Protein AF-A0A5Y1YFZ5-F1 (afdb_monomer)

Radius of gyration: 98.22 Å; Cα contacts (8 Å, |Δi|>4): 51; chains: 1; bounding box: 213×54×240 Å

Foldseek 3Di:
DDWDDDDLVLLQVQVVVCVVVVPPDCFLVSSCVSSVTDDSVVSVVSNVVVVVVVVPPPPPPDDPPDVVVVVVVVVVVVVVVVVVVVVVVVVVVVVVVVVVVVVVVVVVVVVVVVVVVVVVVVVVVVVVVVVVVVVVVVVVVVVVVVVVVVVVVVVVVVVVVVVVVVVVVVVVVVVVVVVVVVVVVVVVVVVVVVVVVVVVVVVVVVVVVVVVVVVVVVVVVVVVVVVVVVVVVVVVVVVVVVVVVVVVVVVVVVVVVVVVVVVVVVVVVPPD

InterPro domains:
  IPR021104 KfrA, N-terminal DNA-binding domain [PF11740] (8-135)

Solvent-accessible surface area (backbone atoms only — not comparable to full-atom values): 14732 Å² total; per-residue (Å²): 133,84,71,62,85,76,57,71,66,60,51,47,51,40,47,52,50,42,45,76,73,63,48,87,77,78,43,21,62,56,42,24,68,66,70,73,53,47,60,36,66,62,48,32,50,53,43,52,49,50,52,52,63,70,62,63,66,72,81,69,76,74,72,76,66,58,67,71,58,49,50,51,52,50,51,51,51,51,53,50,50,50,53,51,54,50,52,52,48,55,53,45,58,49,50,50,52,53,49,50,54,51,49,53,52,50,52,52,53,50,50,53,50,48,55,50,51,54,48,54,48,51,52,50,50,52,52,49,53,55,48,51,53,50,50,52,51,52,49,51,52,50,51,52,51,50,54,53,48,51,58,48,50,54,50,50,53,49,50,54,53,52,51,50,53,51,50,50,53,48,53,55,51,53,50,53,47,52,53,51,51,51,54,50,49,54,50,52,51,52,51,48,53,52,49,53,52,50,49,51,51,47,53,53,50,52,49,53,48,52,52,50,52,50,50,53,54,49,52,52,48,48,54,49,51,50,50,52,48,52,52,49,51,52,48,52,52,50,52,50,51,50,53,52,49,49,52,50,48,53,52,50,52,50,52,49,49,52,49,51,54,52,49,54,53,54,65,65,72,76,81,125

Secondary structure (DSSP, 8-state):
-PPP---HHHHHHHHHHHHHTT-SS--HHHHHHHHTSS-HHHHHHHHHHHHHHHS-----------HHHHHHHHHHHHHHHHHHHHHHHHHHHHHHHHHHHHHHHHHHHHHHHHHHHHHHHHHHHHHHHHHHHHHHHHHHHHHHHHHHHHHHHHHHHHHHHHHHHHHHHHHHHHHHHHHHHHHHHHHHHHHHHHHHHHHHHHHHHHHHHHHHHHHHHHHHHHHHHHHHHHHHHHHHHHHHHHHHHHHHHHHHHHHHHHHHHHHHHHHHHS--

Sequence (272 aa):
MRPATFEPEEIIAAGKALQAEGVVNITGFALRKRVGGGDPSRLRQVWDGYLAGQTSVEPEPLADLPPELADAVKAVTATLTGHVVQLLRELNDRAVRVAECRVDDITRTAEEQKTQAERELADAVQTVDDLEQKLDATTADLRKTLELLDGSREREQTYLVELAQVRERLAATEERLKDAEKNGREAAEQYRQQMDILQHKLNDAEQRLADSVSRYTADLREAKTEYNGAVSELKAQYIQTEDSLLKRIDTAENAAREARTSEASLQGEIRV

Mean predicted aligned error: 18.26 Å

Structure (mmCIF, N/CA/C/O backbone):
data_AF-A0A5Y1YFZ5-F1
#
_entry.id   AF-A0A5Y1YFZ5-F1
#
loop_
_atom_site.group_PDB
_atom_site.id
_atom_site.type_symbol
_atom_site.label_atom_id
_atom_site.label_alt_id
_atom_site.label_comp_id
_atom_site.label_asym_id
_atom_site.label_entity_id
_atom_site.label_seq_id
_atom_site.pdbx_PDB_ins_code
_atom_site.Cartn_x
_atom_site.Cartn_y
_atom_site.Cartn_z
_atom_site.occupancy
_atom_site.B_iso_or_equiv
_atom_site.auth_seq_id
_atom_site.auth_comp_id
_atom_site.auth_asym_id
_atom_site.auth_atom_id
_atom_site.pdbx_PDB_model_num
ATOM 1 N N . MET A 1 1 ? -93.403 -37.449 44.928 1.00 47.22 1 MET A N 1
ATOM 2 C CA . MET A 1 1 ? -93.753 -38.087 46.217 1.00 47.22 1 MET A CA 1
ATOM 3 C C . MET A 1 1 ? -93.691 -37.026 47.304 1.00 47.22 1 MET A C 1
ATOM 5 O O . MET A 1 1 ? -92.687 -36.329 47.359 1.00 47.22 1 MET A O 1
ATOM 9 N N . ARG A 1 2 ? -94.747 -36.840 48.108 1.00 50.81 2 ARG A N 1
ATOM 10 C CA . ARG A 1 2 ? -94.685 -35.938 49.273 1.00 50.81 2 ARG A CA 1
ATOM 11 C C . ARG A 1 2 ? -93.855 -36.620 50.375 1.00 50.81 2 ARG A C 1
ATOM 13 O O . ARG A 1 2 ? -94.108 -37.798 50.621 1.00 50.81 2 ARG A O 1
ATOM 20 N N . PRO A 1 3 ? -92.867 -35.951 50.997 1.00 57.53 3 PRO A N 1
ATOM 21 C CA . PRO A 1 3 ? -92.126 -36.523 52.120 1.00 57.53 3 PRO A CA 1
ATOM 22 C C . PRO A 1 3 ? -93.081 -36.838 53.276 1.00 57.53 3 PRO A C 1
ATOM 24 O O . PRO A 1 3 ? -93.962 -36.033 53.570 1.00 57.53 3 PRO A O 1
ATOM 27 N N . ALA A 1 4 ? -92.906 -37.990 53.927 1.00 60.75 4 ALA A N 1
ATOM 28 C CA . ALA A 1 4 ? -93.624 -38.313 55.157 1.00 60.75 4 ALA A CA 1
ATOM 29 C C . ALA A 1 4 ? -93.313 -37.253 56.230 1.00 60.75 4 ALA A C 1
ATOM 31 O O . ALA A 1 4 ? -92.144 -36.958 56.499 1.00 60.75 4 ALA A O 1
ATOM 32 N N . THR A 1 5 ? -94.353 -36.647 56.799 1.00 70.44 5 THR A N 1
ATOM 33 C CA . THR A 1 5 ? -94.254 -35.694 57.907 1.00 70.44 5 THR A CA 1
ATOM 34 C C . THR A 1 5 ? -94.350 -36.455 59.221 1.00 70.44 5 THR A C 1
ATOM 36 O O . THR A 1 5 ? -95.391 -37.032 59.507 1.00 70.44 5 THR A O 1
ATOM 39 N N . PHE A 1 6 ? -93.263 -36.453 59.988 1.00 80.69 6 PHE A N 1
ATOM 40 C CA . PHE A 1 6 ? -93.198 -37.034 61.331 1.00 80.69 6 PHE A CA 1
ATOM 41 C C . PHE A 1 6 ? -93.498 -35.973 62.387 1.00 80.69 6 PHE A C 1
ATOM 43 O O . PHE A 1 6 ? -93.146 -34.792 62.196 1.00 80.69 6 PHE A O 1
ATOM 50 N N . GLU A 1 7 ? -94.118 -36.394 63.486 1.00 83.38 7 GLU A N 1
ATOM 51 C CA . GLU A 1 7 ? -94.438 -35.510 64.604 1.00 83.38 7 GLU A CA 1
ATOM 52 C C . GLU A 1 7 ? -93.165 -35.131 65.382 1.00 83.38 7 GLU A C 1
ATOM 54 O O . GLU A 1 7 ? -92.223 -35.928 65.458 1.00 83.38 7 GLU A O 1
ATOM 59 N N . PRO A 1 8 ? -93.083 -33.919 65.968 1.00 82.12 8 PRO A N 1
ATOM 60 C CA . PRO A 1 8 ? -91.894 -33.467 66.693 1.00 82.12 8 PRO A CA 1
ATOM 61 C C . PRO A 1 8 ? -91.430 -34.430 67.795 1.00 82.12 8 PRO A C 1
ATOM 63 O O . PRO A 1 8 ? -90.228 -34.612 67.985 1.00 82.12 8 PRO A O 1
ATOM 66 N N . GLU A 1 9 ? -92.363 -35.090 68.483 1.00 84.56 9 GLU A N 1
ATOM 67 C CA . GLU A 1 9 ? -92.060 -36.037 69.560 1.00 84.56 9 GLU A CA 1
ATOM 68 C C . GLU A 1 9 ? -91.338 -37.295 69.061 1.00 84.56 9 GLU A C 1
ATOM 70 O O . GLU A 1 9 ? -90.403 -37.770 69.707 1.00 84.56 9 GLU A O 1
ATOM 75 N N . GLU A 1 10 ? -91.699 -37.794 67.877 1.00 84.69 10 GLU A N 1
ATOM 76 C CA . GLU A 1 10 ? -91.060 -38.959 67.254 1.00 84.69 10 GLU A CA 1
ATOM 77 C C . GLU A 1 10 ? -89.613 -38.646 66.853 1.00 84.69 10 GLU A C 1
ATOM 79 O O . GLU A 1 10 ? -88.709 -39.469 67.016 1.00 84.69 10 GLU A O 1
ATOM 84 N N . ILE A 1 11 ? -89.374 -37.419 66.381 1.00 87.69 11 ILE A N 1
ATOM 85 C CA . ILE A 1 11 ? -88.042 -36.919 66.020 1.00 87.69 11 ILE A CA 1
ATOM 86 C C . ILE A 1 11 ? -87.165 -36.803 67.273 1.00 87.69 11 ILE A C 1
ATOM 88 O O . ILE A 1 11 ? -86.005 -37.219 67.258 1.00 87.69 11 ILE A O 1
ATOM 92 N N . ILE A 1 12 ? -87.721 -36.287 68.374 1.00 87.88 12 ILE A N 1
ATOM 93 C CA . ILE A 1 12 ? -87.022 -36.173 69.662 1.00 87.88 12 ILE A CA 1
ATOM 94 C C . ILE A 1 12 ? -86.730 -37.562 70.245 1.00 87.88 12 ILE A C 1
ATOM 96 O O . ILE A 1 12 ? -85.625 -37.797 70.735 1.00 87.88 12 ILE A O 1
ATOM 100 N N . ALA A 1 13 ? -87.673 -38.503 70.165 1.00 88.12 13 ALA A N 1
ATOM 101 C CA . ALA A 1 13 ? -87.467 -39.880 70.608 1.00 88.12 13 ALA A CA 1
ATOM 102 C C . ALA A 1 13 ? -86.354 -40.576 69.806 1.00 88.12 13 ALA A C 1
ATOM 104 O O . ALA A 1 13 ? -85.484 -41.225 70.390 1.00 88.12 13 ALA A O 1
ATOM 105 N N . ALA A 1 14 ? -86.323 -40.385 68.483 1.00 86.56 14 ALA A N 1
ATOM 106 C CA . ALA A 1 14 ? -85.255 -40.898 67.631 1.00 86.56 14 ALA A CA 1
ATOM 107 C C . ALA A 1 14 ? -83.892 -40.262 67.946 1.00 86.56 14 ALA A C 1
ATOM 109 O O . ALA A 1 14 ? -82.886 -40.969 67.976 1.00 86.56 14 ALA A O 1
ATOM 110 N N . GLY A 1 15 ? -83.849 -38.957 68.230 1.00 87.44 15 GLY A N 1
ATOM 111 C CA . GLY A 1 15 ? -82.628 -38.279 68.667 1.00 87.44 15 GLY A CA 1
ATOM 112 C C . GLY A 1 15 ? -82.114 -38.798 70.012 1.00 87.44 15 GLY A C 1
ATOM 113 O O . GLY A 1 15 ? -80.939 -39.137 70.125 1.00 87.44 15 GLY A O 1
ATOM 114 N N . LYS A 1 16 ? -82.995 -38.985 71.003 1.00 87.06 16 LYS A N 1
ATOM 115 C CA . LYS A 1 16 ? -82.636 -39.595 72.297 1.00 87.06 16 LYS A CA 1
ATOM 116 C C . LYS A 1 16 ? -82.132 -41.030 72.149 1.00 87.06 16 LYS A C 1
ATOM 118 O O . LYS A 1 16 ? -81.175 -41.404 72.820 1.00 87.06 16 LYS A O 1
ATOM 123 N N . ALA A 1 17 ? -82.739 -41.822 71.265 1.00 86.56 17 ALA A N 1
ATOM 124 C CA . ALA A 1 17 ? -82.273 -43.176 70.975 1.00 86.56 17 ALA A CA 1
ATOM 125 C C . ALA A 1 17 ? -80.860 -43.168 70.367 1.00 86.56 17 ALA A C 1
ATOM 127 O O . ALA A 1 17 ? -79.995 -43.898 70.838 1.00 86.56 17 ALA A O 1
ATOM 128 N N . LEU A 1 18 ? -80.592 -42.286 69.396 1.00 86.69 18 LEU A N 1
ATOM 129 C CA . LEU A 1 18 ? -79.249 -42.113 68.824 1.00 86.69 18 LEU A CA 1
ATOM 130 C C . LEU A 1 18 ? -78.228 -41.646 69.874 1.00 86.69 18 LEU A C 1
ATOM 132 O O . LEU A 1 18 ? -77.073 -42.064 69.839 1.00 86.69 18 LEU A O 1
ATOM 136 N N . GLN A 1 19 ? -78.650 -40.819 70.831 1.00 84.94 19 GLN A N 1
ATOM 137 C CA . GLN A 1 19 ? -77.806 -40.392 71.945 1.00 84.94 19 GLN A CA 1
ATOM 138 C C . GLN A 1 19 ? -77.482 -41.552 72.901 1.00 84.94 19 GLN A C 1
ATOM 140 O O . GLN A 1 19 ? -76.332 -41.703 73.306 1.00 84.94 19 GLN A O 1
ATOM 145 N N . ALA A 1 20 ? -78.465 -42.405 73.217 1.00 84.19 20 ALA A N 1
ATOM 146 C CA . ALA A 1 20 ? -78.273 -43.613 74.027 1.00 84.19 20 ALA A CA 1
ATOM 147 C C . ALA A 1 20 ? -77.390 -44.663 73.326 1.00 84.19 20 ALA A C 1
ATOM 149 O O . ALA A 1 20 ? -76.656 -45.397 73.981 1.00 84.19 20 ALA A O 1
ATOM 150 N N . GLU A 1 21 ? -77.416 -44.694 71.992 1.00 84.00 21 GLU A N 1
ATOM 151 C CA . GLU A 1 21 ? -76.524 -45.495 71.144 1.00 84.00 21 GLU A CA 1
ATOM 152 C C . GLU A 1 21 ? -75.098 -44.892 71.039 1.00 84.00 21 GLU A C 1
ATOM 154 O O . GLU A 1 21 ? -74.232 -45.465 70.378 1.00 84.00 21 GLU A O 1
ATOM 159 N N . GLY A 1 22 ? -74.822 -43.757 71.698 1.00 78.12 22 GLY A N 1
ATOM 160 C CA . GLY A 1 22 ? -73.493 -43.138 71.779 1.00 78.12 22 GLY A CA 1
ATOM 161 C C . GLY A 1 22 ? -73.135 -42.209 70.613 1.00 78.12 22 GLY A C 1
ATOM 162 O O . GLY A 1 22 ? -71.9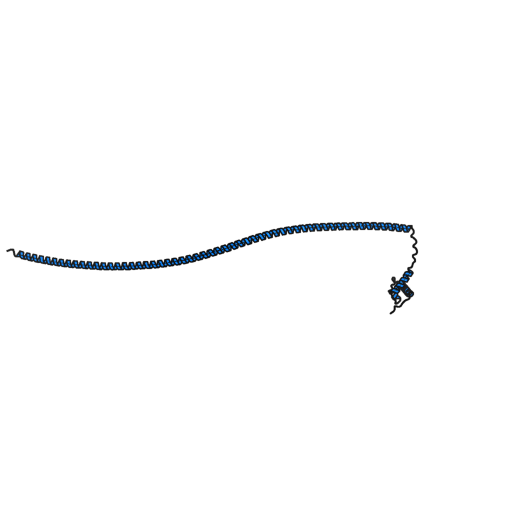69 -41.842 70.453 1.00 78.12 22 GLY A O 1
ATOM 163 N N . VAL A 1 23 ? -74.104 -41.804 69.782 1.00 81.31 23 VAL A N 1
ATOM 164 C CA . VAL A 1 23 ? -73.860 -40.875 68.669 1.00 81.31 23 VAL A CA 1
ATOM 165 C C . VAL A 1 23 ? -73.677 -39.455 69.208 1.00 81.31 23 VAL A C 1
ATOM 167 O O . VAL A 1 23 ? -74.637 -38.784 69.576 1.00 81.31 23 VAL A O 1
ATOM 170 N N . VAL A 1 24 ? -72.428 -38.980 69.208 1.00 71.94 24 VAL A N 1
ATOM 171 C CA . VAL A 1 24 ? -72.043 -37.671 69.771 1.00 71.94 24 VAL A CA 1
ATOM 172 C C . VAL A 1 24 ? -72.633 -36.494 68.982 1.00 71.94 24 VAL A C 1
ATOM 174 O O . VAL A 1 24 ? -73.070 -35.513 69.572 1.00 71.94 24 VAL A O 1
ATOM 177 N N . ASN A 1 25 ? -72.706 -36.600 67.650 1.00 81.31 25 ASN A N 1
ATOM 178 C CA . ASN A 1 25 ? -73.219 -35.544 66.769 1.00 81.31 25 ASN A CA 1
ATOM 179 C C . ASN A 1 25 ? -74.414 -36.044 65.945 1.00 81.31 25 ASN A C 1
ATOM 181 O O . ASN A 1 25 ? -74.256 -36.573 64.842 1.00 81.31 25 ASN A O 1
ATOM 185 N N . ILE A 1 26 ? -75.627 -35.858 66.469 1.00 85.31 26 ILE A N 1
ATOM 186 C CA . ILE A 1 26 ? -76.875 -36.312 65.833 1.00 85.31 26 ILE A CA 1
ATOM 187 C C . ILE A 1 26 ? -77.217 -35.423 64.631 1.00 85.31 26 ILE A C 1
ATOM 189 O O . ILE A 1 26 ? -77.869 -34.390 64.757 1.00 85.31 26 ILE A O 1
ATOM 193 N N . THR A 1 27 ? -76.760 -35.791 63.437 1.00 87.56 27 THR A N 1
ATOM 194 C CA . THR A 1 27 ? -77.068 -35.053 62.199 1.00 87.56 27 THR A CA 1
ATOM 195 C C . THR A 1 27 ? -78.508 -35.296 61.728 1.00 87.56 27 THR A C 1
ATOM 197 O O . THR A 1 27 ? -79.113 -36.326 62.028 1.00 87.56 27 THR A O 1
ATOM 200 N N . GLY A 1 28 ? -79.056 -34.386 60.912 1.00 86.06 28 GLY A N 1
ATOM 201 C CA . GLY A 1 28 ? -80.390 -34.555 60.308 1.00 86.06 28 GLY A CA 1
ATOM 202 C C . GLY A 1 28 ? -80.543 -35.846 59.494 1.00 86.06 28 GLY A C 1
ATOM 203 O O . GLY A 1 28 ? -81.616 -36.446 59.453 1.00 86.06 28 GLY A O 1
ATOM 204 N N . PHE A 1 29 ? -79.453 -36.332 58.894 1.00 85.19 29 PHE A N 1
ATOM 205 C CA . PHE A 1 29 ? -79.426 -37.610 58.181 1.00 85.19 29 PHE A CA 1
ATOM 206 C C . PHE A 1 29 ? -79.433 -38.821 59.120 1.00 85.19 29 PHE A C 1
ATOM 208 O O . PHE A 1 29 ? -80.073 -39.822 58.797 1.00 85.19 29 PHE A O 1
ATOM 215 N N . ALA A 1 30 ? -78.771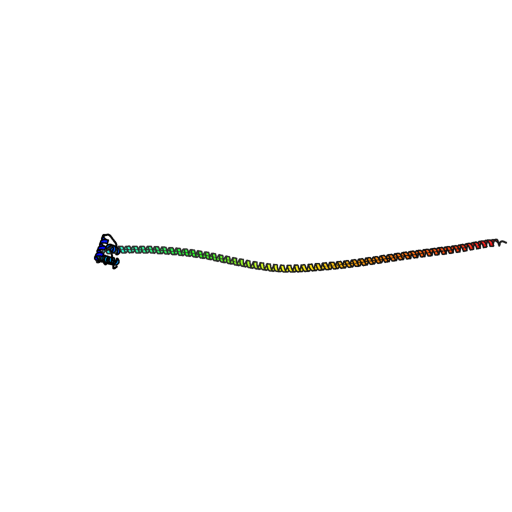 -38.740 60.279 1.00 86.19 30 ALA A N 1
ATOM 216 C CA . ALA A 1 30 ? -78.839 -39.788 61.297 1.00 86.19 30 ALA A CA 1
ATOM 217 C C . ALA A 1 30 ? -80.272 -39.927 61.835 1.00 86.19 30 ALA A C 1
ATOM 219 O O . ALA A 1 30 ? -80.798 -41.038 61.910 1.00 86.19 30 ALA A O 1
ATOM 220 N N . LEU A 1 31 ? -80.942 -38.794 62.079 1.00 87.31 31 LEU A N 1
ATOM 221 C CA . LEU A 1 31 ? -82.361 -38.757 62.439 1.00 87.31 31 LEU A CA 1
ATOM 222 C C . LEU A 1 31 ? -83.232 -39.370 61.338 1.00 87.31 31 LEU A C 1
ATOM 224 O O . LEU A 1 31 ? -84.050 -40.238 61.623 1.00 87.31 31 LEU A O 1
ATOM 228 N N . ARG A 1 32 ? -83.000 -39.016 60.068 1.00 86.50 32 ARG A N 1
ATOM 229 C CA . ARG A 1 32 ? -83.724 -39.608 58.929 1.00 86.50 32 ARG A CA 1
ATOM 230 C C . ARG A 1 32 ? -83.546 -41.124 58.851 1.00 86.50 32 ARG A C 1
ATOM 232 O O . ARG A 1 32 ? -84.511 -41.837 58.591 1.00 86.50 32 ARG A O 1
ATOM 239 N N . LYS A 1 33 ? -82.327 -41.624 59.081 1.00 85.88 33 LYS A N 1
ATOM 240 C CA . LYS A 1 33 ? -82.025 -43.063 59.082 1.00 85.88 33 LYS A CA 1
ATOM 241 C C . LYS A 1 33 ? -82.762 -43.795 60.209 1.00 85.88 33 LYS A C 1
ATOM 243 O O . LYS A 1 33 ? -83.174 -44.931 60.007 1.00 85.88 33 LYS A O 1
ATOM 248 N N . ARG A 1 34 ? -82.941 -43.149 61.366 1.00 86.31 34 ARG A N 1
ATOM 249 C CA . ARG A 1 34 ? -83.601 -43.738 62.540 1.00 86.31 34 ARG A CA 1
ATOM 250 C C . ARG A 1 34 ? -85.128 -43.668 62.487 1.00 86.31 34 ARG A C 1
ATOM 252 O O . ARG A 1 34 ? -85.779 -44.613 62.916 1.00 86.31 34 ARG A O 1
ATOM 259 N N . VAL A 1 35 ? -85.673 -42.571 61.962 1.00 84.75 35 VAL A N 1
ATOM 260 C CA . VAL A 1 35 ? -87.119 -42.327 61.803 1.00 84.75 35 VAL A CA 1
ATOM 261 C C . VAL A 1 35 ? -87.672 -43.009 60.538 1.00 84.75 35 VAL A C 1
ATOM 263 O O . VAL A 1 35 ? -88.861 -43.283 60.440 1.00 84.75 35 VAL A O 1
ATOM 266 N N . GLY A 1 36 ? -86.809 -43.344 59.571 1.00 80.75 36 GLY A N 1
ATOM 267 C CA . GLY A 1 36 ? -87.174 -44.091 58.361 1.00 80.75 36 GLY A CA 1
ATOM 268 C C . GLY A 1 36 ? -87.595 -43.221 57.169 1.00 80.75 36 GLY A C 1
ATOM 269 O O . GLY A 1 36 ? -87.976 -43.750 56.127 1.00 80.75 36 GLY A O 1
ATOM 270 N N . GLY A 1 37 ? -87.502 -41.891 57.273 1.00 80.88 37 GLY A N 1
ATOM 271 C CA . GLY A 1 37 ? -87.866 -40.966 56.199 1.00 80.88 37 GLY A CA 1
ATOM 272 C C . GLY A 1 37 ? -87.861 -39.499 56.633 1.00 80.88 37 GLY A C 1
ATOM 273 O O . GLY A 1 37 ? -87.405 -39.168 57.722 1.00 80.88 37 GLY A O 1
ATOM 274 N N . GLY A 1 38 ? -88.378 -38.613 55.777 1.00 81.94 38 GLY A N 1
ATOM 275 C CA . GLY A 1 38 ? -88.529 -37.181 56.074 1.00 81.94 38 GLY A CA 1
ATOM 276 C C . GLY A 1 38 ? -87.386 -36.299 55.561 1.00 81.94 38 GLY A C 1
ATOM 277 O O . GLY A 1 38 ? -86.405 -36.790 54.996 1.00 81.94 38 GLY A O 1
ATOM 278 N N . ASP A 1 39 ? -87.554 -34.984 55.722 1.00 82.31 39 ASP A N 1
ATOM 279 C CA . ASP A 1 39 ? -86.579 -33.963 55.323 1.00 82.31 39 ASP A CA 1
ATOM 280 C C . ASP A 1 39 ? -85.498 -33.782 56.414 1.00 82.31 39 ASP A C 1
ATOM 282 O O . ASP A 1 39 ? -85.838 -33.380 57.533 1.00 82.31 39 ASP A O 1
ATOM 286 N N . PRO A 1 40 ? -84.206 -34.053 56.125 1.00 87.31 40 PRO A N 1
ATOM 287 C CA . PRO A 1 40 ? -83.112 -33.925 57.092 1.00 87.31 40 PRO A CA 1
ATOM 288 C C . PRO A 1 40 ? -83.006 -32.552 57.764 1.00 87.31 40 PRO A C 1
ATOM 290 O O . PRO A 1 40 ? -82.629 -32.487 58.934 1.00 87.31 40 PRO A O 1
ATOM 293 N N . SER A 1 41 ? -83.339 -31.470 57.058 1.00 84.62 41 SER A N 1
ATOM 294 C CA . SER A 1 41 ? -83.241 -30.103 57.575 1.00 84.62 41 SER A CA 1
ATOM 295 C C . SER A 1 41 ? -84.302 -29.851 58.641 1.00 84.62 41 SER A C 1
ATOM 297 O O . SER A 1 41 ? -83.982 -29.347 59.716 1.00 84.62 41 SER A O 1
ATOM 299 N N . ARG A 1 42 ? -85.547 -30.292 58.404 1.00 86.75 42 ARG A N 1
ATOM 300 C CA . ARG A 1 42 ? -86.629 -30.195 59.401 1.00 86.75 42 ARG A CA 1
ATOM 301 C C . ARG A 1 42 ? -86.344 -31.066 60.625 1.00 86.75 42 ARG A C 1
ATOM 303 O O . ARG A 1 42 ? -86.556 -30.623 61.749 1.00 86.75 42 ARG A O 1
ATOM 310 N N . LEU A 1 43 ? -85.851 -32.291 60.417 1.00 89.69 43 LEU A N 1
ATOM 311 C CA . LEU A 1 43 ? -85.493 -33.197 61.516 1.00 89.69 43 LEU A CA 1
ATOM 312 C C . LEU A 1 43 ? -84.398 -32.589 62.400 1.00 89.69 43 LEU A C 1
ATOM 314 O O . LEU A 1 43 ? -84.515 -32.592 63.624 1.00 89.69 43 LEU A O 1
ATOM 318 N N . ARG A 1 44 ? -83.359 -32.021 61.774 1.00 89.44 44 ARG A N 1
ATOM 319 C CA . ARG A 1 44 ? -82.273 -31.342 62.483 1.00 89.44 44 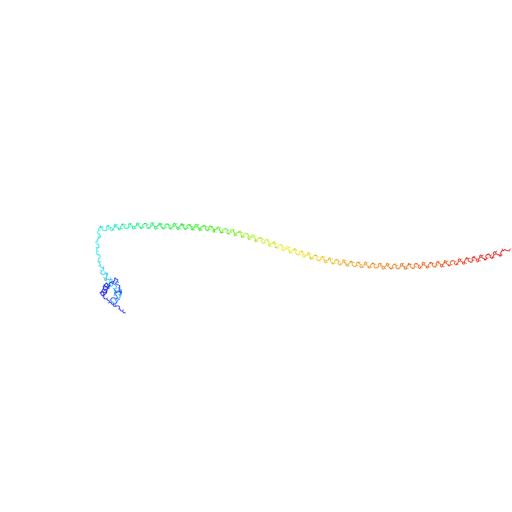ARG A CA 1
ATOM 320 C C . ARG A 1 44 ? -82.768 -30.103 63.226 1.00 89.44 44 ARG A C 1
ATOM 322 O O . ARG A 1 44 ? -82.408 -29.939 64.380 1.00 89.44 44 ARG A O 1
ATOM 329 N N . GLN A 1 45 ? -83.630 -29.293 62.615 1.00 88.44 45 GLN A N 1
ATOM 330 C CA . GLN A 1 45 ? -84.181 -28.090 63.241 1.00 88.44 45 GLN A CA 1
ATOM 331 C C . GLN A 1 45 ? -84.993 -28.401 64.508 1.00 88.44 45 GLN A C 1
ATOM 333 O O . GLN A 1 45 ? -84.836 -27.718 65.515 1.00 88.44 45 GLN A O 1
ATOM 338 N N . VAL A 1 46 ? -85.841 -29.435 64.481 1.00 88.38 46 VAL A N 1
ATOM 339 C CA . VAL A 1 46 ? -86.622 -29.852 65.661 1.00 88.38 46 VAL A CA 1
ATOM 340 C C . VAL A 1 46 ? -85.704 -30.378 66.767 1.00 88.38 46 VAL A C 1
ATOM 342 O O . VAL A 1 46 ? -85.897 -30.047 67.934 1.00 88.38 46 VAL A O 1
ATOM 345 N N . TRP A 1 47 ? -84.683 -31.161 66.407 1.00 89.62 47 TRP A N 1
ATOM 346 C CA . TRP A 1 47 ? -83.706 -31.672 67.368 1.00 89.62 47 TRP A CA 1
ATOM 347 C C . TRP A 1 47 ? -82.832 -30.567 67.974 1.00 89.62 47 TRP A C 1
ATOM 349 O O . TRP A 1 47 ? -82.652 -30.528 69.188 1.00 89.62 47 TRP A O 1
ATOM 359 N N . ASP A 1 48 ? -82.345 -29.631 67.160 1.00 87.19 48 ASP A N 1
ATOM 360 C CA . ASP A 1 48 ? -81.591 -28.469 67.635 1.00 87.19 48 ASP A CA 1
ATOM 361 C C . ASP A 1 48 ? -82.465 -27.569 68.518 1.00 87.19 48 ASP A C 1
ATOM 363 O O . ASP A 1 48 ? -81.990 -27.070 69.532 1.00 87.19 48 ASP A O 1
ATOM 367 N N . GLY A 1 49 ? -83.756 -27.422 68.197 1.00 86.06 49 GLY A N 1
ATOM 368 C CA . GLY A 1 49 ? -84.724 -26.734 69.053 1.00 86.06 49 GLY A CA 1
ATOM 369 C C . GLY A 1 49 ? -84.927 -27.432 70.402 1.00 86.06 49 GLY A C 1
ATOM 370 O O . GLY A 1 49 ? -84.994 -26.765 71.431 1.00 86.06 49 GLY A O 1
ATOM 371 N N . TYR A 1 50 ? -84.953 -28.769 70.422 1.00 85.69 50 TYR A N 1
ATOM 372 C CA . TYR A 1 50 ? -84.993 -29.548 71.662 1.00 85.69 50 TYR A CA 1
ATOM 373 C C . TYR A 1 50 ? -83.711 -29.389 72.493 1.00 85.69 50 TYR A C 1
ATOM 375 O O . TYR A 1 50 ? -83.792 -29.194 73.705 1.00 85.69 50 TYR A O 1
ATOM 383 N N . LEU A 1 51 ? -82.534 -29.423 71.856 1.00 83.31 51 LEU A N 1
ATOM 384 C CA . LEU A 1 51 ? -81.251 -29.185 72.525 1.00 83.31 51 LEU A CA 1
ATOM 385 C C . LEU A 1 51 ? -81.145 -27.756 73.064 1.00 83.31 51 LEU A C 1
ATOM 387 O O . LEU A 1 51 ? -80.742 -27.571 74.207 1.00 83.31 51 LEU A O 1
ATOM 391 N N . ALA A 1 52 ? -81.546 -26.750 72.288 1.00 79.31 52 ALA A N 1
ATOM 392 C CA . ALA A 1 52 ? -81.590 -25.360 72.735 1.00 79.31 52 ALA A CA 1
ATOM 393 C C . ALA A 1 52 ? -82.573 -25.170 73.903 1.00 79.31 52 ALA A C 1
ATOM 395 O O . ALA A 1 52 ? -82.249 -24.476 74.862 1.00 79.31 52 ALA A O 1
ATOM 396 N N . GLY A 1 53 ? -83.726 -25.849 73.870 1.00 76.31 53 GLY A N 1
ATOM 397 C CA . GLY A 1 53 ? -84.684 -25.876 74.977 1.00 76.31 53 GLY A CA 1
ATOM 398 C C . GLY A 1 53 ? -84.154 -26.584 76.229 1.00 76.31 53 GLY A C 1
ATOM 399 O O . GLY A 1 53 ? -84.453 -26.147 77.335 1.00 76.31 53 GLY A O 1
ATOM 400 N N . GLN A 1 54 ? -83.323 -27.625 76.083 1.00 67.31 54 GLN A N 1
ATOM 401 C CA . GLN A 1 54 ? -82.603 -28.235 77.211 1.00 67.31 54 GLN A CA 1
ATOM 402 C C . GLN A 1 54 ? -81.452 -27.365 77.739 1.00 67.31 54 GLN A C 1
ATOM 404 O O . GLN A 1 54 ? -81.122 -27.445 78.917 1.00 67.31 54 GLN A O 1
ATOM 409 N N . THR A 1 55 ? -80.833 -26.555 76.877 1.00 53.62 55 THR A N 1
ATOM 410 C CA . THR A 1 55 ? -79.657 -25.728 77.205 1.00 53.62 55 THR A CA 1
ATOM 411 C C . THR A 1 55 ? -80.051 -24.327 77.684 1.00 53.62 55 THR A C 1
ATOM 413 O O . THR A 1 55 ? -79.182 -23.509 77.976 1.00 53.62 55 THR A O 1
ATOM 416 N N . SER A 1 56 ? -81.351 -24.041 77.826 1.00 48.06 56 SER A N 1
ATOM 417 C CA . SER A 1 56 ? -81.841 -22.857 78.534 1.00 48.06 56 SER A CA 1
ATOM 418 C C . SER A 1 56 ? -81.653 -23.029 80.044 1.00 48.06 56 SER A C 1
ATOM 420 O O . SER A 1 56 ? -82.608 -23.113 80.812 1.00 48.06 56 SER A O 1
ATOM 422 N N . VAL A 1 57 ? -80.394 -23.080 80.465 1.00 49.31 57 VAL A N 1
ATOM 423 C CA . VAL A 1 57 ? -79.994 -22.662 81.801 1.00 49.31 57 VAL A CA 1
ATOM 424 C C . VAL A 1 57 ? -80.151 -21.144 81.782 1.00 49.31 57 VAL A C 1
ATOM 426 O O . VAL A 1 57 ? -79.384 -20.452 81.112 1.00 49.31 57 VAL A O 1
ATOM 429 N N . GLU A 1 58 ? -81.196 -20.621 82.434 1.00 47.53 58 GLU A N 1
ATOM 430 C CA . GLU A 1 58 ? -81.194 -19.210 82.834 1.00 47.53 58 GLU A CA 1
ATOM 431 C C . GLU A 1 58 ? -79.832 -18.928 83.477 1.00 47.53 58 GLU A C 1
ATOM 433 O O . GLU A 1 58 ? -79.402 -19.742 84.299 1.00 47.53 58 GLU A O 1
ATOM 438 N N . PRO A 1 59 ? -79.114 -17.856 83.094 1.00 44.44 59 PRO A N 1
ATOM 439 C CA . PRO A 1 59 ? -77.838 -17.550 83.711 1.00 44.44 59 PRO A CA 1
ATOM 440 C C . PRO A 1 59 ? -78.100 -17.290 85.192 1.00 44.44 59 PRO A C 1
ATOM 442 O O . PRO A 1 59 ? -78.552 -16.211 85.573 1.00 44.44 59 PRO A O 1
ATOM 445 N N . GLU A 1 60 ? -77.852 -18.303 86.021 1.00 44.22 60 GLU A N 1
ATOM 446 C CA . GLU A 1 60 ? -77.753 -18.137 87.458 1.00 44.22 60 GLU A CA 1
ATOM 447 C C . GLU A 1 60 ? -76.704 -17.038 87.655 1.00 44.22 60 GLU A C 1
ATOM 449 O O . GLU A 1 60 ? -75.610 -17.143 87.082 1.00 44.22 60 GLU A O 1
ATOM 454 N N . PRO A 1 61 ? -77.044 -15.925 88.329 1.00 52.34 61 PRO A N 1
ATOM 455 C CA . PRO A 1 61 ? -76.120 -14.820 88.471 1.00 52.34 61 PRO A CA 1
ATOM 456 C C . PRO A 1 61 ? -74.913 -15.376 89.210 1.00 52.34 61 PRO A C 1
ATOM 458 O O . PRO A 1 61 ? -75.015 -15.739 90.382 1.00 52.34 61 PRO A O 1
ATOM 461 N N . LEU A 1 62 ? -73.793 -15.508 88.493 1.00 53.84 62 LEU A N 1
ATOM 462 C CA . LEU A 1 62 ? -72.512 -15.859 89.081 1.00 53.84 62 LEU A CA 1
ATOM 463 C C . LEU A 1 62 ? -72.329 -14.913 90.259 1.00 53.84 62 LEU A C 1
ATOM 465 O O . LEU A 1 62 ? -72.241 -13.701 90.066 1.00 53.84 62 LEU A O 1
ATOM 469 N N . ALA A 1 63 ? -72.355 -15.466 91.470 1.00 59.47 63 ALA A N 1
ATOM 470 C CA . ALA A 1 63 ? -72.026 -14.707 92.657 1.00 59.47 63 ALA A CA 1
ATOM 471 C C . ALA A 1 63 ? -70.677 -14.032 92.395 1.00 59.47 63 ALA A C 1
ATOM 473 O O . ALA A 1 63 ? -69.734 -14.704 91.959 1.00 59.47 63 ALA A O 1
ATOM 474 N N . ASP A 1 64 ? -70.617 -12.713 92.598 1.00 60.03 64 ASP A N 1
ATOM 475 C CA . ASP A 1 64 ? -69.381 -11.949 92.474 1.00 60.03 64 ASP A CA 1
ATOM 476 C C . ASP A 1 64 ? -68.268 -12.707 93.197 1.00 60.03 64 ASP A C 1
ATOM 478 O O . ASP A 1 64 ? -68.438 -13.133 94.347 1.00 60.03 64 ASP A O 1
ATOM 482 N N . LEU A 1 65 ? -67.149 -12.932 92.495 1.00 59.69 65 LEU A N 1
ATOM 483 C CA . LEU A 1 65 ? -65.998 -13.585 93.105 1.00 59.69 65 LEU A CA 1
ATOM 484 C C . LEU A 1 65 ? -65.674 -12.856 94.417 1.00 59.69 65 LEU A C 1
ATOM 486 O O . LEU A 1 65 ? -65.653 -11.621 94.420 1.00 59.69 65 LEU A O 1
ATOM 490 N N . PRO A 1 66 ? -65.374 -13.593 95.503 1.00 77.44 66 PRO A N 1
ATOM 491 C CA . PRO A 1 66 ? -64.877 -12.997 96.732 1.00 77.44 66 PRO A CA 1
ATOM 492 C C . PRO A 1 66 ? -63.785 -11.968 96.414 1.00 77.44 66 PRO A C 1
ATOM 494 O O . PRO A 1 66 ? -62.921 -12.251 95.570 1.00 77.44 66 PRO A O 1
ATOM 497 N N . PRO A 1 67 ? -63.824 -10.774 97.027 1.00 72.06 67 PRO A N 1
ATOM 498 C CA . 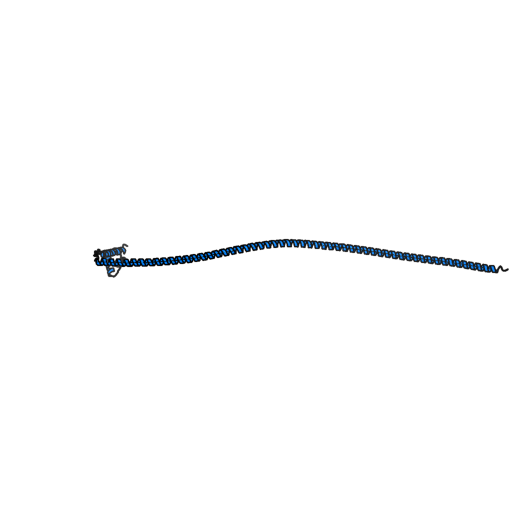PRO A 1 67 ? -62.965 -9.656 96.645 1.00 72.06 67 PRO A CA 1
ATOM 499 C C . PRO A 1 67 ? -61.476 -10.028 96.688 1.00 72.06 67 PRO A C 1
ATOM 501 O O . PRO A 1 67 ? -60.717 -9.589 95.827 1.00 72.06 67 PRO A O 1
ATOM 504 N N . GLU A 1 68 ? -61.069 -10.930 97.591 1.00 75.12 68 GLU A N 1
ATOM 505 C CA . GLU A 1 68 ? -59.686 -11.409 97.669 1.00 75.12 68 GLU A CA 1
ATOM 506 C C . GLU A 1 68 ? -59.256 -12.201 96.421 1.00 75.12 68 GLU A C 1
ATOM 508 O O . GLU A 1 68 ? -58.120 -12.078 95.959 1.00 75.12 68 GLU A O 1
ATOM 513 N N . LEU A 1 69 ? -60.159 -13.002 95.843 1.00 80.75 69 LEU A N 1
ATOM 514 C CA . LEU A 1 69 ? -59.889 -13.763 94.620 1.00 80.75 69 LEU A CA 1
ATOM 515 C C . LEU A 1 69 ? -59.925 -12.864 93.380 1.00 80.75 69 LEU A C 1
ATOM 517 O O . LEU A 1 69 ? -59.103 -13.039 92.480 1.00 80.75 69 LEU A O 1
ATOM 521 N N . ALA A 1 70 ? -60.829 -11.882 93.334 1.00 78.62 70 ALA A N 1
ATOM 522 C CA . ALA A 1 70 ? -60.878 -10.902 92.251 1.00 78.62 70 ALA A CA 1
ATOM 523 C C . ALA A 1 70 ? -59.593 -10.052 92.189 1.00 78.62 70 ALA A C 1
ATOM 525 O O . ALA A 1 70 ? -59.052 -9.825 91.102 1.00 78.62 70 ALA A O 1
ATOM 526 N N . ASP A 1 71 ? -59.065 -9.636 93.343 1.00 82.00 71 ASP A N 1
ATOM 527 C CA . ASP A 1 71 ? -57.815 -8.877 93.435 1.00 82.00 71 ASP A CA 1
ATOM 528 C C . ASP A 1 71 ? -56.586 -9.735 93.108 1.00 82.00 71 ASP A C 1
ATOM 530 O O . ASP A 1 71 ? -55.693 -9.280 92.388 1.00 82.00 71 ASP A O 1
ATOM 534 N N . ALA A 1 72 ? -56.557 -11.003 93.535 1.00 83.69 72 ALA A N 1
ATOM 535 C CA . ALA A 1 72 ? -55.500 -11.941 93.156 1.00 83.69 72 ALA A CA 1
ATOM 536 C C . ALA A 1 72 ? -55.469 -12.202 91.638 1.00 83.69 72 ALA A C 1
ATOM 538 O O . ALA A 1 72 ? -54.401 -12.166 91.022 1.00 83.69 72 ALA A O 1
ATOM 539 N N . VAL A 1 73 ? -56.633 -12.404 91.007 1.00 86.06 73 VAL A N 1
ATOM 540 C CA . VAL A 1 73 ? -56.737 -12.574 89.548 1.00 86.06 73 VAL A CA 1
ATOM 541 C C . VAL A 1 73 ? -56.295 -11.307 88.819 1.00 86.06 73 VAL A C 1
ATOM 543 O O . VAL A 1 73 ? -55.536 -11.414 87.853 1.00 86.06 73 VAL A O 1
ATOM 546 N N . LYS A 1 74 ? -56.689 -10.113 89.290 1.00 88.25 74 LYS A N 1
ATOM 547 C CA . LYS A 1 74 ? -56.220 -8.824 88.745 1.00 88.25 74 LYS A CA 1
ATOM 548 C C . LYS A 1 74 ? -54.708 -8.661 88.855 1.00 88.25 74 LYS A C 1
ATOM 550 O O . LYS A 1 74 ? -54.073 -8.237 87.893 1.00 88.25 74 LYS A O 1
ATOM 555 N N . ALA A 1 75 ? -54.121 -9.008 89.998 1.00 89.25 75 ALA A N 1
ATOM 556 C CA . ALA A 1 75 ? -52.680 -8.923 90.203 1.00 89.25 75 ALA A CA 1
ATOM 557 C C . ALA A 1 75 ? -51.926 -9.858 89.244 1.00 89.25 75 ALA A C 1
ATOM 559 O O . ALA A 1 75 ? -51.017 -9.416 88.544 1.00 89.25 75 ALA A O 1
ATOM 560 N N . VAL A 1 76 ? -52.355 -11.120 89.128 1.00 91.88 76 VAL A N 1
ATOM 561 C CA . VAL A 1 76 ? -51.741 -12.096 88.210 1.00 91.88 76 VAL A CA 1
ATOM 562 C C . VAL A 1 76 ? -51.899 -11.671 86.749 1.00 91.88 76 VAL A C 1
ATOM 564 O O . VAL A 1 76 ? -50.937 -11.754 85.986 1.00 91.88 76 VAL A O 1
ATOM 567 N N . THR A 1 77 ? -53.071 -11.168 86.345 1.00 93.00 77 THR A N 1
ATOM 568 C CA . THR A 1 77 ? -53.259 -10.648 84.977 1.00 93.00 77 THR A CA 1
ATOM 569 C C . THR A 1 77 ? -52.414 -9.410 84.710 1.00 93.00 77 THR A C 1
ATOM 571 O O . THR A 1 77 ? -51.847 -9.307 83.623 1.00 93.00 77 THR A O 1
ATOM 574 N N . ALA A 1 78 ? -52.257 -8.502 85.675 1.00 92.44 78 ALA A N 1
ATOM 575 C CA . ALA A 1 78 ? -51.371 -7.349 85.539 1.00 92.44 78 ALA A CA 1
ATOM 576 C C . ALA A 1 78 ? -49.900 -7.774 85.386 1.00 92.44 78 ALA A C 1
ATOM 578 O O . ALA A 1 78 ? -49.219 -7.292 84.479 1.00 92.44 78 ALA A O 1
ATOM 579 N N . THR A 1 79 ? -49.419 -8.723 86.199 1.00 94.38 79 THR A N 1
ATOM 580 C CA . THR A 1 79 ? -48.051 -9.261 86.092 1.00 94.38 79 THR A CA 1
ATOM 581 C C . THR A 1 79 ? -47.826 -9.977 84.762 1.00 94.38 79 THR A C 1
ATOM 583 O O . THR A 1 79 ? -46.828 -9.721 84.090 1.00 94.38 79 THR A O 1
ATOM 586 N N . LEU A 1 80 ? -48.765 -10.830 84.336 1.00 95.75 80 LEU A N 1
ATOM 587 C CA . LEU A 1 80 ? -48.676 -11.528 83.053 1.00 95.75 80 LEU A CA 1
ATOM 588 C C . LEU A 1 80 ? -48.673 -10.542 81.880 1.00 95.75 80 LEU A C 1
ATOM 590 O O . LEU A 1 80 ? -47.849 -10.668 80.978 1.00 95.75 80 LEU A O 1
ATOM 594 N N . THR A 1 81 ? -49.542 -9.528 81.916 1.00 95.38 81 THR A N 1
ATOM 595 C CA . THR A 1 81 ? -49.570 -8.457 80.909 1.00 95.38 81 THR A CA 1
ATOM 596 C C . THR A 1 81 ? -48.235 -7.714 80.876 1.00 95.38 81 THR A C 1
ATOM 598 O O . THR A 1 81 ? -47.703 -7.466 79.797 1.00 95.38 81 THR A O 1
ATOM 601 N N . GLY A 1 82 ? -47.647 -7.424 82.042 1.00 95.56 82 GLY A N 1
ATOM 602 C CA . GLY A 1 82 ? -46.314 -6.831 82.155 1.00 95.56 82 GLY A CA 1
ATOM 603 C C . GLY A 1 82 ? -45.229 -7.674 81.479 1.00 95.56 82 GLY A C 1
ATOM 604 O O . GLY A 1 82 ? -44.480 -7.152 80.654 1.00 95.56 82 GLY A O 1
ATOM 605 N N . HIS A 1 83 ? -45.187 -8.982 81.756 1.00 96.50 83 HIS A N 1
ATOM 606 C CA . HIS A 1 83 ? -44.240 -9.901 81.113 1.00 96.50 83 HIS A CA 1
ATOM 607 C C . HIS A 1 83 ? -44.449 -9.998 79.597 1.00 96.50 83 HIS A C 1
ATOM 609 O O . HIS A 1 83 ? -43.475 -9.983 78.849 1.00 96.50 83 HIS A O 1
ATOM 615 N N . VAL A 1 84 ? -45.700 -10.053 79.125 1.00 96.31 84 VAL A N 1
ATOM 616 C CA . VAL A 1 84 ? -46.013 -10.072 77.687 1.00 96.31 84 VAL A CA 1
ATOM 617 C C . VAL A 1 84 ? -45.537 -8.787 77.009 1.00 96.31 84 VAL A C 1
ATOM 619 O O . VAL A 1 84 ? -44.897 -8.853 75.963 1.00 96.31 84 VAL A O 1
ATOM 622 N N . VAL A 1 85 ? -45.784 -7.618 77.608 1.00 96.50 85 VAL A N 1
ATOM 623 C CA . VAL A 1 85 ? -45.312 -6.330 77.070 1.00 96.50 85 VAL A CA 1
ATOM 624 C C . VAL A 1 85 ? -43.784 -6.267 77.033 1.00 96.50 85 VAL A C 1
ATOM 626 O O . VAL A 1 85 ? -43.223 -5.778 76.053 1.00 96.50 85 VAL A O 1
ATOM 629 N N . GLN A 1 86 ? -43.101 -6.773 78.062 1.00 96.31 86 GLN A N 1
ATOM 630 C CA . GLN A 1 86 ? -41.639 -6.829 78.084 1.00 96.31 86 GLN A CA 1
ATOM 631 C C . GLN A 1 86 ? -41.089 -7.746 76.982 1.00 96.31 86 GLN A C 1
ATOM 633 O O . GLN A 1 86 ? -40.243 -7.311 76.204 1.00 96.31 86 GLN A O 1
ATOM 638 N N . LEU A 1 87 ? -41.620 -8.966 76.854 1.00 96.94 87 LEU A N 1
ATOM 639 C CA . LEU A 1 87 ? -41.263 -9.897 75.778 1.00 96.94 87 LEU A CA 1
ATOM 640 C C . LEU A 1 87 ? -41.496 -9.284 74.392 1.00 96.94 87 LEU A C 1
ATOM 642 O O . LEU A 1 87 ? -40.650 -9.422 73.514 1.00 96.94 87 LEU A O 1
ATOM 646 N N . LEU A 1 88 ? -42.610 -8.571 74.191 1.00 97.25 88 LEU A N 1
ATOM 647 C CA . LEU A 1 88 ? -42.896 -7.882 72.930 1.00 97.25 88 LEU A CA 1
ATOM 648 C C . LEU A 1 88 ? -41.871 -6.786 72.617 1.00 97.25 88 LEU A C 1
ATOM 650 O O . LEU A 1 88 ? -41.482 -6.649 71.459 1.00 97.25 88 LEU A O 1
ATOM 654 N N . ARG A 1 89 ? -41.410 -6.028 73.622 1.00 97.12 89 ARG A N 1
ATOM 655 C CA . ARG A 1 89 ? -40.334 -5.040 73.436 1.00 97.12 89 ARG A CA 1
ATOM 656 C C . ARG A 1 89 ? -39.020 -5.712 73.061 1.00 97.12 89 ARG A C 1
ATOM 658 O O . ARG A 1 89 ? -38.425 -5.330 72.067 1.00 97.12 89 ARG A O 1
ATOM 665 N N . GLU A 1 90 ? -38.615 -6.754 73.782 1.00 96.81 90 GLU A N 1
ATOM 666 C CA . GLU A 1 90 ? -37.369 -7.479 73.500 1.00 96.81 90 GLU A CA 1
ATOM 667 C C . GLU A 1 90 ? -37.375 -8.119 72.100 1.00 96.81 90 GLU A C 1
ATOM 669 O O . GLU A 1 90 ? -36.370 -8.092 71.385 1.00 96.81 90 GLU A O 1
ATOM 674 N N . LEU A 1 91 ? -38.519 -8.668 71.681 1.00 97.12 91 LEU A N 1
ATOM 675 C CA . LEU A 1 91 ? -38.686 -9.280 70.364 1.00 97.12 91 LEU A CA 1
ATOM 676 C C . LEU A 1 91 ? -38.693 -8.222 69.249 1.00 97.12 91 LEU A C 1
ATOM 678 O O . LEU A 1 91 ? -38.102 -8.455 68.195 1.00 97.12 91 LEU A O 1
ATOM 682 N N . ASN A 1 92 ? -39.281 -7.048 69.503 1.00 96.69 92 ASN A N 1
ATOM 683 C CA . ASN A 1 92 ? -39.211 -5.893 68.607 1.00 96.69 92 ASN A CA 1
ATOM 684 C C . ASN A 1 92 ? -37.771 -5.371 68.483 1.00 96.69 92 ASN A C 1
ATOM 686 O O . ASN A 1 92 ? -37.243 -5.324 67.377 1.00 96.69 92 ASN A O 1
ATOM 690 N N . ASP A 1 93 ? -37.086 -5.114 69.599 1.00 97.44 93 ASP A N 1
ATOM 691 C CA . ASP A 1 93 ? -35.695 -4.645 69.608 1.00 97.44 93 ASP A CA 1
ATOM 692 C C . ASP A 1 93 ? -34.754 -5.618 68.888 1.00 97.44 93 ASP A C 1
ATOM 694 O O . ASP A 1 93 ? -33.754 -5.216 68.287 1.00 97.44 93 ASP A O 1
ATOM 698 N N . ARG A 1 94 ? -35.037 -6.924 68.957 1.00 97.25 94 ARG A N 1
ATOM 699 C CA . ARG A 1 94 ? -34.291 -7.938 68.206 1.00 97.25 94 ARG A CA 1
ATOM 700 C C . ARG A 1 94 ? -34.625 -7.902 66.717 1.00 97.25 94 ARG A C 1
ATOM 702 O O . ARG A 1 94 ? -33.712 -8.014 65.904 1.00 97.25 94 ARG A O 1
ATOM 709 N N . ALA A 1 95 ? -35.897 -7.750 66.354 1.00 97.19 95 ALA A N 1
ATOM 710 C CA . ALA A 1 95 ? -36.321 -7.639 64.961 1.00 97.19 95 ALA A CA 1
ATOM 711 C C . ALA A 1 95 ? -35.747 -6.383 64.285 1.00 97.19 95 ALA A C 1
ATOM 713 O O . ALA A 1 95 ? -35.246 -6.484 63.167 1.00 97.19 95 ALA A O 1
ATOM 714 N N . VAL A 1 96 ? -35.749 -5.239 64.978 1.00 97.69 96 VAL A N 1
ATOM 715 C CA . VAL A 1 96 ? -35.154 -3.980 64.503 1.00 97.69 96 VAL A CA 1
ATOM 716 C C . VAL A 1 96 ? -33.657 -4.148 64.286 1.00 97.69 96 VAL A C 1
ATOM 718 O O . VAL A 1 96 ? -33.192 -3.909 63.179 1.00 97.69 96 VAL A O 1
ATOM 721 N N . ARG A 1 97 ? -32.918 -4.683 65.267 1.00 97.25 97 ARG A N 1
ATOM 722 C CA . ARG A 1 97 ? -31.473 -4.923 65.114 1.00 97.25 97 ARG A CA 1
ATOM 723 C C . ARG A 1 97 ? -31.139 -5.855 63.950 1.00 97.25 97 ARG A C 1
ATOM 725 O O . ARG A 1 97 ? -30.195 -5.605 63.213 1.00 97.25 97 ARG A O 1
ATOM 732 N N . VAL A 1 98 ? -31.913 -6.925 63.751 1.00 97.62 98 VAL A N 1
ATOM 733 C CA . VAL A 1 98 ? -31.720 -7.827 62.600 1.00 97.62 98 VAL A CA 1
ATOM 734 C C . VAL A 1 98 ? -32.014 -7.111 61.279 1.00 97.62 98 VAL A C 1
ATOM 736 O O . VAL A 1 98 ? -31.305 -7.334 60.298 1.00 97.62 98 VAL A O 1
ATOM 739 N N . ALA A 1 99 ? -33.043 -6.262 61.236 1.00 96.81 99 ALA A N 1
ATOM 740 C CA . ALA A 1 99 ? -33.365 -5.474 60.053 1.00 96.81 99 ALA A CA 1
ATOM 741 C C . ALA A 1 99 ? -32.274 -4.438 59.743 1.00 96.81 99 ALA A C 1
ATOM 743 O O . ALA A 1 99 ? -31.866 -4.346 58.591 1.00 96.81 99 ALA A O 1
ATOM 744 N N . GLU A 1 100 ? -31.767 -3.726 60.751 1.00 97.25 100 GLU A N 1
ATOM 745 C CA . GLU A 1 100 ? -30.657 -2.771 60.629 1.00 97.25 100 GLU A CA 1
ATOM 746 C C . GLU A 1 100 ? -29.396 -3.460 60.108 1.00 97.25 100 GLU A C 1
ATOM 748 O O . GLU A 1 100 ? -28.894 -3.072 59.058 1.00 97.25 100 GLU A O 1
ATOM 753 N N . CYS A 1 101 ? -28.960 -4.562 60.733 1.00 97.12 101 CYS A N 1
ATOM 754 C CA . CYS A 1 101 ? -27.804 -5.319 60.244 1.00 97.12 101 CYS A CA 1
ATOM 755 C C . CYS A 1 101 ? -27.993 -5.797 58.798 1.00 97.12 101 CYS A C 1
ATOM 757 O O . CYS A 1 101 ? -27.062 -5.753 58.000 1.00 97.12 101 CYS A O 1
ATOM 759 N N . ARG A 1 102 ? -29.205 -6.237 58.431 1.00 97.44 102 ARG A N 1
ATOM 760 C CA . ARG A 1 102 ? -29.497 -6.653 57.055 1.00 97.44 102 ARG A CA 1
ATOM 761 C C . ARG A 1 102 ? -29.447 -5.477 56.079 1.00 97.44 102 ARG A C 1
ATOM 763 O O . ARG A 1 102 ? -29.008 -5.667 54.949 1.00 97.44 102 ARG A O 1
ATOM 770 N N . VAL A 1 103 ? -29.927 -4.301 56.477 1.00 98.25 103 VAL A N 1
ATOM 771 C CA . VAL A 1 103 ? -29.829 -3.087 55.659 1.00 98.25 103 VAL A CA 1
ATOM 772 C C . VAL A 1 103 ? -28.363 -2.708 55.476 1.00 98.25 103 VAL A C 1
ATOM 774 O O . VAL A 1 103 ? -27.969 -2.513 54.333 1.00 98.25 103 VAL A O 1
ATOM 777 N N . ASP A 1 104 ? -27.557 -2.713 56.538 1.00 97.62 104 ASP A N 1
ATOM 778 C CA . ASP A 1 104 ? -26.121 -2.408 56.479 1.00 97.62 104 ASP A CA 1
ATOM 779 C C . ASP A 1 104 ? -25.347 -3.385 55.579 1.00 97.62 104 ASP A C 1
ATOM 781 O O . ASP A 1 104 ? -24.478 -2.992 54.802 1.00 97.62 104 ASP A O 1
ATOM 785 N N . ASP A 1 105 ? -25.682 -4.676 55.632 1.00 97.44 105 ASP A N 1
ATOM 786 C CA . ASP A 1 105 ? -25.080 -5.673 54.747 1.00 97.44 105 ASP A CA 1
ATOM 787 C C . ASP A 1 105 ? -25.476 -5.452 53.278 1.00 97.44 105 ASP A C 1
ATOM 789 O O . ASP A 1 105 ? -24.640 -5.573 52.377 1.00 97.44 105 ASP A O 1
ATOM 793 N N . ILE A 1 106 ? -26.741 -5.109 53.015 1.00 97.94 106 ILE A N 1
ATOM 794 C CA . ILE A 1 106 ? -27.223 -4.815 51.658 1.00 97.94 106 ILE A CA 1
ATOM 795 C C . ILE A 1 106 ? -26.594 -3.525 51.124 1.00 97.94 106 ILE A C 1
ATOM 797 O O . ILE A 1 106 ? -26.187 -3.490 49.966 1.00 97.94 106 ILE A O 1
ATOM 801 N N . THR A 1 107 ? -26.493 -2.470 51.934 1.00 97.69 107 THR A N 1
ATOM 802 C CA . THR A 1 107 ? -25.879 -1.206 51.507 1.00 97.69 107 THR A CA 1
ATOM 803 C C . THR A 1 107 ? -24.396 -1.395 51.232 1.00 97.69 107 THR A C 1
ATOM 805 O O . THR A 1 107 ? -23.942 -1.013 50.157 1.00 97.69 107 THR A O 1
ATOM 808 N N . ARG A 1 108 ? -23.666 -2.084 52.117 1.00 97.88 108 ARG A N 1
ATOM 809 C CA . ARG A 1 108 ? -22.253 -2.418 51.899 1.00 97.88 108 ARG A CA 1
ATOM 810 C C . ARG A 1 108 ? -22.046 -3.216 50.612 1.00 97.88 108 ARG A C 1
ATOM 812 O O . ARG A 1 108 ? -21.209 -2.849 49.795 1.00 97.88 108 ARG A O 1
ATOM 819 N N . THR A 1 109 ? -22.817 -4.283 50.401 1.00 97.81 109 THR A N 1
ATOM 820 C CA . THR A 1 109 ? -22.683 -5.104 49.182 1.00 97.81 109 THR A CA 1
ATOM 821 C C . THR A 1 109 ? -23.066 -4.336 47.917 1.00 97.81 109 THR A C 1
ATOM 823 O O . THR A 1 109 ? -22.425 -4.511 46.883 1.00 97.81 109 THR A O 1
ATOM 826 N N . ALA A 1 110 ? -24.060 -3.445 47.981 1.00 97.88 110 ALA A N 1
ATOM 827 C CA . ALA A 1 110 ? -24.417 -2.571 46.867 1.00 97.88 110 ALA A CA 1
ATOM 828 C C . ALA A 1 110 ? -23.315 -1.543 46.554 1.00 97.88 110 ALA A C 1
ATOM 830 O O . ALA A 1 110 ? -23.034 -1.285 45.384 1.00 97.88 110 ALA A O 1
ATOM 831 N N . GLU A 1 111 ? -22.665 -0.976 47.572 1.00 97.94 111 GLU A N 1
ATOM 832 C CA . GLU A 1 111 ? -21.525 -0.068 47.403 1.00 97.94 111 GLU A CA 1
ATOM 833 C C . GLU A 1 111 ? -20.304 -0.789 46.817 1.00 97.94 111 GLU A C 1
ATOM 835 O O . GLU A 1 111 ? -19.669 -0.284 45.889 1.00 97.94 111 GLU A O 1
ATOM 840 N N . GLU A 1 112 ? -20.003 -1.999 47.286 1.00 97.94 112 GLU A N 1
ATOM 841 C CA . GLU A 1 112 ? -18.949 -2.848 46.721 1.00 97.94 112 GLU A CA 1
ATOM 842 C C . GLU A 1 112 ? -19.229 -3.187 45.248 1.00 97.94 112 GLU A C 1
ATOM 844 O O . GLU A 1 112 ? -18.352 -3.034 44.399 1.00 97.94 112 GLU A O 1
ATOM 849 N N . GLN A 1 113 ? -20.465 -3.563 44.905 1.00 97.75 113 GLN A N 1
ATOM 850 C CA . GLN A 1 113 ? -20.858 -3.815 43.514 1.00 97.75 113 GLN A CA 1
ATOM 851 C C . GLN A 1 113 ? -20.768 -2.559 42.649 1.00 97.75 113 GLN A C 1
ATOM 853 O O . GLN A 1 113 ? -20.273 -2.622 41.525 1.00 97.75 113 GLN A O 1
ATOM 858 N N . LYS A 1 114 ? -21.214 -1.411 43.167 1.00 98.06 114 LYS A N 1
ATOM 859 C CA . LYS A 1 114 ? -21.126 -0.131 42.463 1.00 98.06 114 LYS A CA 1
ATOM 860 C C . LYS A 1 114 ? -19.672 0.243 42.186 1.00 98.06 114 LYS A C 1
ATOM 862 O O . LYS A 1 114 ? -19.341 0.565 41.052 1.00 98.06 114 LYS A O 1
ATOM 867 N N . THR A 1 115 ? -18.806 0.174 43.195 1.00 98.00 115 THR A N 1
ATOM 868 C CA . THR A 1 115 ? -17.382 0.512 43.036 1.00 98.00 115 THR A CA 1
ATOM 869 C C . THR A 1 115 ? -16.669 -0.450 42.089 1.00 98.00 115 THR A C 1
ATOM 871 O O . THR A 1 115 ? -15.811 -0.021 41.320 1.00 98.00 115 THR A O 1
ATOM 874 N N . GLN A 1 116 ? -17.040 -1.732 42.088 1.00 98.00 116 GLN A N 1
ATOM 875 C CA . GLN A 1 116 ? -16.531 -2.695 41.116 1.00 98.00 116 GLN A CA 1
ATOM 876 C C . GLN A 1 116 ? -16.995 -2.362 39.691 1.00 98.00 116 GLN A C 1
ATOM 878 O O . GLN A 1 116 ? -16.167 -2.304 38.786 1.00 98.00 116 GLN A O 1
ATOM 883 N N . ALA A 1 117 ? -18.282 -2.068 39.495 1.00 97.81 117 ALA A N 1
ATOM 884 C CA . ALA A 1 117 ? -18.817 -1.683 38.192 1.00 97.81 117 ALA A CA 1
ATOM 885 C C . ALA A 1 117 ? -18.203 -0.371 37.670 1.00 97.81 117 ALA A C 1
ATOM 887 O O . ALA A 1 117 ? -17.927 -0.254 36.481 1.00 97.81 117 ALA A O 1
ATOM 888 N N . GLU A 1 118 ? -17.947 0.606 38.544 1.00 97.94 118 GLU A N 1
ATOM 889 C CA . GLU A 1 118 ? -17.259 1.854 38.186 1.00 97.94 118 GLU A CA 1
ATOM 890 C C . GLU A 1 118 ? -15.814 1.605 37.730 1.00 97.94 118 GLU A C 1
ATOM 892 O O . GLU A 1 118 ? -15.365 2.233 36.772 1.00 97.94 118 GLU A O 1
ATOM 897 N N . ARG A 1 119 ? -15.098 0.668 38.367 1.00 98.25 119 ARG A N 1
ATOM 898 C CA . ARG A 1 119 ? -13.747 0.263 37.939 1.00 98.25 119 ARG A CA 1
ATOM 899 C C . ARG A 1 119 ? -13.771 -0.439 36.589 1.00 98.25 119 ARG A C 1
ATOM 901 O O . ARG A 1 119 ? -13.016 -0.059 35.705 1.00 98.25 119 ARG A O 1
ATOM 908 N N . GLU A 1 120 ? -14.664 -1.408 36.410 1.00 98.06 120 GLU A N 1
ATOM 909 C CA . GLU A 1 120 ? -14.809 -2.122 35.137 1.00 98.06 120 GLU A CA 1
ATOM 910 C C . GLU A 1 120 ? -15.214 -1.176 34.000 1.00 98.06 120 GLU A C 1
ATOM 912 O O . GLU A 1 120 ? -14.723 -1.308 32.881 1.00 98.06 120 GLU A O 1
ATOM 917 N N . LEU A 1 121 ? -16.066 -0.186 34.285 1.00 98.44 121 LEU A N 1
ATOM 918 C CA . LEU A 1 121 ? -16.423 0.849 33.320 1.00 98.44 121 LEU A CA 1
ATOM 919 C C . LEU A 1 121 ? -15.219 1.730 32.969 1.00 98.44 121 LEU A C 1
ATOM 921 O O . LEU A 1 121 ? -15.024 2.033 31.796 1.00 98.44 121 LEU A O 1
ATOM 925 N N . ALA A 1 122 ? -14.411 2.129 33.955 1.00 98.25 122 ALA A N 1
ATOM 926 C CA . ALA A 1 122 ? -13.202 2.913 33.713 1.00 98.25 122 ALA A CA 1
ATOM 927 C C . ALA A 1 122 ? -12.183 2.140 32.860 1.00 98.25 122 ALA A C 1
ATOM 929 O O . ALA A 1 122 ? -11.650 2.693 31.899 1.00 98.25 122 ALA A O 1
ATOM 930 N N . ASP A 1 123 ? -11.977 0.854 33.153 1.00 98.50 123 ASP A N 1
ATOM 931 C CA . ASP A 1 123 ? -11.118 -0.022 32.356 1.00 98.50 123 ASP A CA 1
ATOM 932 C C . ASP A 1 123 ? -11.661 -0.161 30.925 1.00 98.50 123 ASP A C 1
ATOM 934 O O . ASP A 1 123 ? -10.909 -0.031 29.959 1.00 98.50 123 ASP A O 1
ATOM 938 N N . ALA A 1 124 ? -12.975 -0.353 30.763 1.00 98.44 124 ALA A N 1
ATOM 939 C CA . ALA A 1 124 ? -13.605 -0.431 29.449 1.00 98.44 124 ALA A CA 1
ATOM 940 C C . ALA A 1 124 ? -13.424 0.868 28.646 1.00 98.44 124 ALA A C 1
ATOM 942 O O . ALA A 1 124 ? -13.048 0.802 27.476 1.00 98.44 124 ALA A O 1
ATOM 943 N N . VAL A 1 125 ? -13.623 2.037 29.263 1.00 98.31 125 VAL A N 1
ATOM 944 C CA . VAL A 1 125 ? -13.389 3.342 28.618 1.00 98.31 125 VAL A CA 1
ATOM 945 C C . VAL A 1 125 ? -11.934 3.469 28.171 1.00 98.31 125 VAL A C 1
ATOM 947 O O . VAL A 1 125 ? -11.692 3.766 27.005 1.00 98.31 125 VAL A O 1
ATOM 950 N N . GLN A 1 126 ? -10.972 3.136 29.035 1.00 98.44 126 GLN A N 1
ATOM 951 C CA . GLN A 1 126 ? -9.556 3.172 28.667 1.00 98.44 126 GLN A CA 1
ATOM 952 C C . GLN A 1 126 ? -9.246 2.239 27.487 1.00 98.44 126 GLN A C 1
ATOM 954 O O . GLN A 1 126 ? -8.501 2.607 26.582 1.00 98.44 126 GLN A O 1
ATOM 959 N N . THR A 1 127 ? -9.827 1.034 27.458 1.00 98.25 127 THR A N 1
ATOM 960 C CA . THR A 1 127 ? -9.618 0.119 26.325 1.00 98.25 127 THR A CA 1
ATOM 961 C C . THR A 1 127 ? -10.219 0.642 25.024 1.00 98.25 127 THR A C 1
ATOM 963 O O . THR A 1 127 ? -9.648 0.394 23.963 1.00 98.25 127 THR A O 1
ATOM 966 N N . VAL A 1 128 ? -11.344 1.361 25.085 1.00 98.69 128 VAL A N 1
ATOM 967 C CA . VAL A 1 128 ? -11.940 2.009 23.911 1.00 98.69 128 VAL A CA 1
ATOM 968 C C . VAL A 1 128 ? -11.020 3.117 23.411 1.00 98.69 128 VAL A C 1
ATOM 970 O O . VAL A 1 128 ? -10.673 3.090 22.234 1.00 98.69 128 VAL A O 1
ATOM 973 N N . ASP A 1 129 ? -10.531 3.991 24.292 1.00 98.62 129 ASP A N 1
ATOM 974 C CA . ASP A 1 129 ? -9.593 5.060 23.927 1.00 98.62 129 ASP A CA 1
ATOM 975 C C . ASP A 1 129 ? -8.311 4.495 23.280 1.00 98.62 129 ASP A C 1
ATOM 977 O O . ASP A 1 129 ? -7.848 4.981 22.245 1.00 98.62 129 ASP A O 1
ATOM 981 N N . ASP A 1 130 ? -7.753 3.415 23.837 1.00 98.50 130 ASP A N 1
ATOM 982 C CA . ASP A 1 130 ? -6.578 2.735 23.279 1.00 98.50 130 ASP A CA 1
ATOM 983 C C . ASP A 1 130 ? -6.858 2.129 21.889 1.00 98.50 130 ASP A C 1
ATOM 985 O O . ASP A 1 130 ? -5.979 2.094 21.018 1.00 98.50 130 ASP A O 1
ATOM 989 N N . LEU A 1 131 ? -8.066 1.597 21.675 1.00 98.31 131 LEU A N 1
ATOM 990 C CA . LEU A 1 131 ? -8.489 1.047 20.386 1.00 98.31 131 LEU A CA 1
ATOM 991 C C . LEU A 1 131 ? -8.736 2.149 19.356 1.00 98.31 131 LEU A C 1
ATOM 993 O O . LEU A 1 131 ? -8.334 1.978 18.205 1.00 98.31 131 LEU A O 1
ATOM 997 N N . GLU A 1 132 ? -9.329 3.273 19.754 1.00 98.56 132 GLU A N 1
ATOM 998 C CA . GLU A 1 132 ? -9.518 4.448 18.901 1.00 98.56 132 GLU A CA 1
ATOM 999 C C . GLU A 1 132 ? -8.167 5.018 18.452 1.00 98.56 132 GLU A C 1
ATOM 1001 O O . GLU A 1 132 ? -7.947 5.201 17.255 1.00 98.56 132 GLU A O 1
ATOM 1006 N N . GLN A 1 133 ? -7.198 5.157 19.362 1.00 98.62 133 GLN A N 1
ATOM 1007 C CA . GLN A 1 133 ? -5.840 5.591 19.006 1.00 98.62 133 GLN A CA 1
ATOM 1008 C C . GLN A 1 133 ? -5.157 4.639 18.014 1.00 98.62 133 GLN A C 1
ATOM 1010 O O . GLN A 1 133 ? -4.501 5.078 17.065 1.00 98.62 133 GLN A O 1
ATOM 1015 N N . LYS A 1 134 ? -5.308 3.320 18.199 1.00 98.44 134 LYS A N 1
ATOM 1016 C CA . LYS A 1 134 ? -4.782 2.321 17.250 1.00 98.44 134 LYS A CA 1
ATOM 1017 C C . LYS A 1 134 ? -5.492 2.396 15.902 1.00 98.44 134 LYS A C 1
ATOM 1019 O O . LYS A 1 134 ? -4.844 2.238 14.864 1.00 98.44 134 LYS A O 1
ATOM 1024 N N . LEU A 1 135 ? -6.802 2.625 15.896 1.00 98.62 135 LEU A N 1
ATOM 1025 C CA . LEU A 1 135 ? -7.579 2.784 14.672 1.00 98.62 135 LEU A CA 1
ATOM 1026 C C . LEU A 1 135 ? -7.127 4.025 13.895 1.00 98.62 135 LEU A C 1
ATOM 1028 O O . LEU A 1 135 ? -6.902 3.941 12.688 1.00 98.62 135 LEU A O 1
ATOM 1032 N N . ASP A 1 136 ? -6.912 5.144 14.579 1.00 98.62 136 ASP A N 1
ATOM 1033 C CA . ASP A 1 136 ? -6.414 6.372 13.964 1.00 98.62 136 ASP A CA 1
ATOM 1034 C C . ASP A 1 136 ? -5.005 6.192 13.394 1.00 98.62 136 ASP A C 1
ATOM 1036 O O . ASP A 1 136 ? -4.752 6.557 12.242 1.00 98.62 136 ASP A O 1
ATOM 1040 N N . ALA A 1 137 ? -4.102 5.561 14.151 1.00 98.50 137 ALA A N 1
ATOM 1041 C CA . ALA A 1 137 ? -2.744 5.269 13.697 1.00 98.50 137 ALA A CA 1
ATOM 1042 C C . ALA A 1 137 ? -2.737 4.364 12.454 1.00 98.50 137 ALA A C 1
ATOM 1044 O O . ALA A 1 137 ? -2.122 4.697 11.441 1.00 98.50 137 ALA A O 1
ATOM 1045 N N . THR A 1 138 ? -3.481 3.254 12.487 1.00 98.25 138 THR A N 1
ATOM 1046 C CA . THR A 1 138 ? -3.578 2.330 11.342 1.00 98.25 138 THR A CA 1
ATOM 1047 C C . THR A 1 138 ? -4.243 2.975 10.128 1.00 98.25 138 THR A C 1
ATOM 1049 O O . THR A 1 138 ? -3.831 2.726 8.995 1.00 98.25 138 THR A O 1
ATOM 1052 N N . THR A 1 139 ? -5.223 3.855 10.336 1.00 98.56 139 THR A N 1
ATOM 1053 C CA . THR A 1 139 ? -5.858 4.620 9.256 1.00 98.56 139 THR A CA 1
ATOM 1054 C C . THR A 1 139 ? -4.888 5.630 8.640 1.00 98.56 139 THR A C 1
ATOM 1056 O O . THR A 1 139 ? -4.865 5.795 7.418 1.00 98.56 139 THR A O 1
ATOM 1059 N N . ALA A 1 140 ? -4.064 6.297 9.452 1.00 98.56 140 ALA A N 1
ATOM 1060 C CA . ALA A 1 140 ? -3.025 7.201 8.968 1.00 98.56 140 ALA A CA 1
ATOM 1061 C C . ALA A 1 140 ? -1.954 6.451 8.156 1.00 98.56 140 ALA A C 1
ATOM 1063 O O . ALA A 1 140 ? -1.601 6.888 7.058 1.00 98.56 140 ALA A O 1
ATOM 1064 N N . ASP A 1 141 ? -1.505 5.292 8.640 1.00 98.50 141 ASP A N 1
ATOM 1065 C CA . ASP A 1 141 ? -0.564 4.430 7.920 1.00 98.50 141 ASP A CA 1
ATOM 1066 C C . ASP A 1 141 ? -1.155 3.924 6.597 1.00 98.50 141 ASP A C 1
ATOM 1068 O O . ASP A 1 141 ? -0.490 3.954 5.557 1.00 98.50 141 ASP A O 1
ATOM 1072 N N . LEU A 1 142 ? -2.432 3.527 6.590 1.00 98.56 142 LEU A N 1
ATOM 1073 C CA . LEU A 1 142 ? -3.130 3.126 5.370 1.00 98.56 142 LEU A CA 1
ATOM 1074 C C . LEU A 1 142 ? -3.172 4.269 4.347 1.00 98.56 142 LEU A C 1
ATOM 1076 O O . LEU A 1 142 ? -2.828 4.060 3.187 1.00 98.56 142 LEU A O 1
ATOM 1080 N N . ARG A 1 143 ? -3.529 5.489 4.764 1.00 98.56 143 ARG A N 1
ATOM 1081 C CA . ARG A 1 143 ? -3.521 6.659 3.867 1.00 98.56 143 ARG A CA 1
ATOM 1082 C C . ARG A 1 143 ? -2.133 6.904 3.278 1.00 98.56 143 ARG A C 1
ATOM 1084 O O . ARG A 1 143 ? -2.002 7.034 2.066 1.00 98.56 143 ARG A O 1
ATOM 1091 N N . LYS A 1 144 ? -1.091 6.863 4.110 1.00 98.56 144 LYS A N 1
ATOM 1092 C CA . LYS A 1 144 ? 0.296 7.044 3.667 1.00 98.56 144 LYS A CA 1
ATOM 1093 C C . LYS A 1 144 ? 0.737 5.971 2.667 1.00 98.56 144 LYS A C 1
ATOM 1095 O O . LYS A 1 144 ? 1.420 6.273 1.693 1.00 98.56 144 LYS A O 1
ATOM 1100 N N . THR A 1 145 ? 0.371 4.710 2.893 1.00 98.25 145 THR A N 1
ATOM 1101 C CA . THR A 1 145 ? 0.709 3.624 1.957 1.00 98.25 145 THR A CA 1
ATOM 1102 C C . THR A 1 145 ? -0.031 3.751 0.627 1.00 98.25 145 THR A C 1
ATOM 1104 O O . THR A 1 145 ? 0.570 3.476 -0.411 1.00 98.25 145 THR A O 1
ATOM 1107 N N . LEU A 1 146 ? -1.281 4.224 0.633 1.00 98.56 146 LEU A N 1
ATOM 1108 C CA . LEU A 1 146 ? -2.024 4.540 -0.589 1.00 98.56 146 LEU A CA 1
ATOM 1109 C C . LEU A 1 146 ? -1.367 5.685 -1.371 1.00 98.56 146 LEU A C 1
ATOM 1111 O O . LEU A 1 146 ? -1.130 5.532 -2.565 1.00 98.56 146 LEU A O 1
ATOM 1115 N N . GLU A 1 147 ? -0.968 6.771 -0.703 1.00 98.50 147 GLU A N 1
ATOM 1116 C CA . GLU A 1 147 ? -0.236 7.879 -1.337 1.00 98.50 147 GLU A CA 1
ATOM 1117 C C . GLU A 1 147 ? 1.085 7.412 -1.972 1.00 98.50 147 GLU A C 1
ATOM 1119 O O . GLU A 1 147 ? 1.413 7.777 -3.102 1.00 98.50 147 GLU A O 1
ATOM 1124 N N . LEU A 1 148 ? 1.845 6.556 -1.276 1.00 98.50 148 LEU A N 1
ATOM 1125 C CA . LEU A 1 148 ? 3.081 5.980 -1.814 1.00 98.50 148 LEU A CA 1
ATOM 1126 C C . LEU A 1 148 ? 2.824 5.060 -3.013 1.00 98.50 148 LEU A C 1
ATOM 1128 O O . LEU A 1 148 ? 3.627 5.048 -3.952 1.00 98.50 148 LEU A O 1
ATOM 1132 N N . LEU A 1 149 ? 1.733 4.291 -2.984 1.00 98.50 149 LEU A N 1
ATOM 1133 C CA . LEU A 1 149 ? 1.333 3.412 -4.078 1.00 98.50 149 LEU A CA 1
ATOM 1134 C C . LEU A 1 149 ? 0.950 4.221 -5.318 1.00 98.50 149 LEU A C 1
ATOM 1136 O O . LEU A 1 149 ? 1.429 3.914 -6.410 1.00 98.50 149 LEU A O 1
ATOM 1140 N N . ASP A 1 150 ? 0.145 5.267 -5.156 1.00 98.50 150 ASP A N 1
ATOM 1141 C CA . ASP A 1 150 ? -0.250 6.140 -6.259 1.00 98.50 150 ASP A CA 1
ATOM 1142 C C . ASP A 1 150 ? 0.965 6.880 -6.832 1.00 98.50 150 ASP A C 1
ATOM 1144 O O . ASP A 1 150 ? 1.202 6.825 -8.040 1.00 98.50 150 ASP A O 1
ATOM 1148 N N . GLY A 1 151 ? 1.848 7.408 -5.980 1.00 98.44 151 GLY A N 1
ATOM 1149 C CA . GLY A 1 151 ? 3.112 7.994 -6.430 1.00 98.44 151 GLY A CA 1
ATOM 1150 C C . GLY A 1 151 ? 4.056 6.988 -7.110 1.00 98.44 151 GLY A C 1
ATOM 1151 O O . GLY A 1 151 ? 4.899 7.374 -7.921 1.00 98.44 151 GLY A O 1
ATOM 1152 N N . SER A 1 152 ? 3.971 5.690 -6.797 1.00 97.94 152 SER A N 1
ATOM 1153 C CA . SER A 1 152 ? 4.700 4.640 -7.528 1.00 97.94 152 SER A CA 1
ATOM 1154 C C . SER A 1 152 ? 4.078 4.367 -8.897 1.00 97.94 152 SER A C 1
ATOM 1156 O O . SER A 1 152 ? 4.811 4.195 -9.869 1.00 97.94 152 SER A O 1
ATOM 1158 N N . ARG A 1 153 ? 2.744 4.356 -8.989 1.00 98.25 153 ARG A N 1
ATOM 1159 C CA . ARG A 1 153 ? 2.012 4.171 -10.249 1.00 98.25 153 ARG A CA 1
ATOM 1160 C C . ARG A 1 153 ? 2.261 5.318 -11.222 1.00 98.25 153 ARG A C 1
ATOM 1162 O O . ARG A 1 153 ? 2.483 5.066 -12.400 1.00 98.25 153 ARG A O 1
ATOM 1169 N N . GLU A 1 154 ? 2.286 6.560 -10.745 1.00 98.44 154 GLU A N 1
ATOM 1170 C CA . GLU A 1 154 ? 2.613 7.731 -11.573 1.00 98.44 154 GLU A CA 1
ATOM 1171 C C . GLU A 1 154 ? 4.038 7.649 -12.146 1.00 98.44 154 GLU A C 1
ATOM 1173 O O . GLU A 1 154 ? 4.267 7.914 -13.331 1.00 98.44 154 GLU A O 1
ATOM 1178 N N . ARG A 1 155 ? 5.006 7.210 -11.328 1.00 98.38 155 ARG A N 1
ATOM 1179 C CA . ARG A 1 155 ? 6.386 6.962 -11.779 1.00 98.38 155 ARG A CA 1
ATOM 1180 C C . ARG A 1 155 ? 6.453 5.846 -12.816 1.00 98.38 155 ARG A C 1
ATOM 1182 O O . ARG A 1 155 ? 7.112 6.010 -13.837 1.00 98.38 155 ARG A O 1
ATOM 1189 N N . GLU A 1 156 ? 5.746 4.742 -12.594 1.00 98.19 156 GLU A N 1
ATOM 1190 C CA . GLU A 1 156 ? 5.666 3.638 -13.555 1.00 98.19 156 GLU A CA 1
ATOM 1191 C C . GLU A 1 156 ? 5.055 4.084 -14.891 1.00 98.19 156 GLU A C 1
ATOM 1193 O O . GLU A 1 156 ? 5.607 3.785 -15.948 1.00 98.19 156 GLU A O 1
ATOM 1198 N N . GLN A 1 157 ? 3.971 4.865 -14.862 1.00 98.19 157 GLN A N 1
ATOM 1199 C CA . GLN A 1 157 ? 3.374 5.448 -16.066 1.00 98.19 157 GLN A CA 1
ATOM 1200 C C . GLN A 1 157 ? 4.364 6.347 -16.811 1.00 98.19 157 GLN A C 1
ATOM 1202 O O . GLN A 1 157 ? 4.480 6.249 -18.033 1.00 98.19 157 GLN A O 1
ATOM 1207 N N . THR A 1 158 ? 5.121 7.172 -16.084 1.00 98.38 158 THR A N 1
ATOM 1208 C CA . THR A 1 158 ? 6.174 8.013 -16.669 1.00 98.38 158 THR A CA 1
ATOM 1209 C C . THR A 1 158 ? 7.239 7.156 -17.356 1.00 98.38 158 THR A C 1
ATOM 1211 O O . THR A 1 158 ? 7.532 7.373 -18.531 1.00 98.38 158 THR A O 1
ATOM 1214 N N . TYR A 1 159 ? 7.744 6.115 -16.685 1.00 97.94 159 TYR A N 1
ATOM 1215 C CA . TYR A 1 159 ? 8.729 5.201 -17.269 1.00 97.94 159 TYR A CA 1
ATOM 1216 C C . TYR A 1 159 ? 8.200 4.440 -18.487 1.00 97.94 159 TYR A C 1
ATOM 1218 O O . TYR A 1 159 ? 8.949 4.217 -19.435 1.00 97.94 159 TYR A O 1
ATOM 1226 N N . LEU A 1 160 ? 6.922 4.053 -18.505 1.00 98.44 160 LEU A N 1
ATOM 1227 C CA . LEU A 1 160 ? 6.310 3.409 -19.670 1.00 98.44 160 LEU A CA 1
ATOM 1228 C C . LEU A 1 160 ? 6.262 4.348 -20.880 1.00 98.44 160 LEU A C 1
ATOM 1230 O O . LEU A 1 160 ? 6.563 3.917 -21.996 1.00 98.44 160 LEU A O 1
ATOM 1234 N N . VAL A 1 161 ? 5.929 5.625 -20.668 1.00 98.56 161 VAL A N 1
ATOM 1235 C CA . VAL A 1 161 ? 5.942 6.644 -21.728 1.00 98.56 161 VAL A CA 1
ATOM 1236 C C . VAL A 1 161 ? 7.366 6.887 -22.229 1.00 98.56 161 VAL A C 1
ATOM 1238 O O . VAL A 1 161 ? 7.596 6.862 -23.438 1.00 98.56 161 VAL A O 1
ATOM 1241 N N . GLU A 1 162 ? 8.337 7.057 -21.330 1.00 98.31 162 GLU A N 1
ATOM 1242 C CA . GLU A 1 162 ? 9.750 7.227 -21.694 1.00 98.31 162 GLU A CA 1
ATOM 1243 C C . GLU A 1 162 ? 10.286 6.015 -22.469 1.00 98.31 162 GLU A C 1
ATOM 1245 O O . GLU A 1 162 ? 10.937 6.167 -23.505 1.00 98.31 162 GLU A O 1
ATOM 1250 N N . LEU A 1 163 ? 9.961 4.797 -22.027 1.00 98.38 163 LEU A N 1
ATOM 1251 C CA . LEU A 1 163 ? 10.349 3.565 -22.709 1.00 98.38 163 LEU A CA 1
ATOM 1252 C C . LEU A 1 163 ? 9.741 3.480 -24.115 1.00 98.38 163 LEU A C 1
ATOM 1254 O O . LEU A 1 163 ? 10.422 3.055 -25.050 1.00 98.38 163 LEU A O 1
ATOM 1258 N N . ALA A 1 164 ? 8.481 3.890 -24.285 1.00 98.31 164 ALA A N 1
ATOM 1259 C CA . ALA A 1 164 ? 7.836 3.947 -25.594 1.00 98.31 164 ALA A CA 1
ATOM 1260 C C . ALA A 1 164 ? 8.536 4.953 -26.524 1.00 98.31 164 ALA A C 1
ATOM 1262 O O . ALA A 1 164 ? 8.861 4.605 -27.659 1.00 98.31 164 ALA A O 1
ATOM 1263 N N . GLN A 1 165 ? 8.859 6.150 -26.026 1.00 98.44 165 GLN A N 1
ATOM 1264 C CA . GLN A 1 165 ? 9.591 7.168 -26.789 1.00 98.44 165 GLN A CA 1
ATOM 1265 C C . GLN A 1 165 ? 10.995 6.697 -27.189 1.00 98.44 165 GLN A C 1
ATOM 1267 O O . GLN A 1 165 ? 11.437 6.926 -28.315 1.00 98.44 165 GLN A O 1
ATOM 1272 N N . VAL A 1 166 ? 11.715 6.018 -26.290 1.00 98.31 166 VAL A N 1
ATOM 1273 C CA . VAL A 1 166 ? 13.040 5.457 -26.597 1.00 98.31 166 VAL A CA 1
ATOM 1274 C C . VAL A 1 166 ? 12.937 4.364 -27.659 1.00 98.31 166 VAL A C 1
ATOM 1276 O O . VAL A 1 166 ? 13.747 4.350 -28.584 1.00 98.31 166 VAL A O 1
ATOM 1279 N N . ARG A 1 167 ? 11.931 3.485 -27.579 1.00 98.31 167 ARG A N 1
ATOM 1280 C CA . ARG A 1 167 ? 11.683 2.456 -28.602 1.00 98.31 167 ARG A CA 1
ATOM 1281 C C . ARG A 1 167 ? 11.359 3.062 -29.964 1.00 98.31 167 ARG A C 1
ATOM 1283 O O . ARG A 1 167 ? 11.888 2.591 -30.965 1.00 98.31 167 ARG A O 1
ATOM 1290 N N . GLU A 1 168 ? 10.547 4.114 -30.009 1.00 98.31 168 GLU A N 1
ATOM 1291 C CA . GLU A 1 168 ? 10.236 4.823 -31.254 1.00 98.31 168 GLU A CA 1
ATOM 1292 C C . GLU A 1 168 ? 11.488 5.468 -31.861 1.00 98.31 168 GLU A C 1
ATOM 1294 O O . GLU A 1 168 ? 11.768 5.303 -33.049 1.00 98.31 168 GLU A O 1
ATOM 1299 N N . ARG A 1 169 ? 12.298 6.147 -31.038 1.00 98.19 169 ARG A N 1
ATOM 1300 C CA . ARG A 1 169 ? 13.570 6.729 -31.484 1.00 98.19 169 ARG A CA 1
ATOM 1301 C C . ARG A 1 169 ? 14.534 5.664 -31.992 1.00 98.19 169 ARG A C 1
ATOM 1303 O O . ARG A 1 169 ? 15.180 5.896 -33.011 1.00 98.19 169 ARG A O 1
ATOM 1310 N N . LEU A 1 170 ? 14.616 4.519 -31.313 1.00 98.31 170 LEU A N 1
ATOM 1311 C CA . LEU A 1 170 ? 15.441 3.393 -31.738 1.00 98.31 170 LEU A CA 1
ATOM 1312 C C . LEU A 1 170 ? 14.984 2.873 -33.106 1.00 98.31 170 LEU A C 1
ATOM 1314 O O . LEU A 1 170 ? 15.797 2.826 -34.026 1.00 98.31 170 LEU A O 1
ATOM 1318 N N . ALA A 1 171 ? 13.689 2.599 -33.276 1.00 98.38 171 ALA A N 1
ATOM 1319 C CA . ALA A 1 171 ? 13.128 2.149 -34.550 1.00 98.38 171 ALA A CA 1
ATOM 1320 C C . ALA A 1 171 ? 13.401 3.153 -35.687 1.00 98.38 171 ALA A C 1
ATOM 1322 O O . ALA A 1 171 ? 13.815 2.767 -36.779 1.00 98.38 171 ALA A O 1
ATOM 1323 N N . ALA A 1 172 ? 13.258 4.456 -35.423 1.00 98.12 172 ALA A N 1
ATOM 1324 C CA . ALA A 1 172 ? 13.580 5.497 -36.397 1.00 98.12 172 ALA A CA 1
ATOM 1325 C C . ALA A 1 172 ? 15.077 5.530 -36.759 1.00 98.12 172 ALA A C 1
ATOM 1327 O O . ALA A 1 172 ? 15.429 5.773 -37.914 1.00 98.12 172 ALA A O 1
ATOM 1328 N N . THR A 1 173 ? 15.977 5.304 -35.795 1.00 97.69 173 THR A N 1
ATOM 1329 C CA . THR A 1 173 ? 17.421 5.226 -36.073 1.00 97.69 173 THR A CA 1
ATOM 1330 C C . THR A 1 173 ? 17.812 3.960 -36.823 1.00 97.69 173 THR A C 1
ATOM 1332 O O . THR A 1 173 ? 18.661 4.033 -37.707 1.00 97.69 173 THR A O 1
ATOM 1335 N N . GLU A 1 174 ? 17.176 2.828 -36.522 1.00 98.25 174 GLU A N 1
ATOM 1336 C CA . GLU A 1 174 ? 17.379 1.570 -37.241 1.00 98.25 174 GLU A CA 1
ATOM 1337 C C . GLU A 1 174 ? 16.945 1.700 -38.701 1.00 98.25 174 GLU A C 1
ATOM 1339 O O . GLU A 1 174 ? 17.666 1.262 -39.595 1.00 98.25 174 GLU A O 1
ATOM 1344 N N . GLU A 1 175 ? 15.816 2.358 -38.968 1.00 98.12 175 GLU A N 1
ATOM 1345 C CA . GLU A 1 175 ? 15.354 2.568 -40.340 1.00 98.12 175 GLU A CA 1
ATOM 1346 C C . GLU A 1 175 ? 16.283 3.503 -41.121 1.00 98.12 175 GLU A C 1
ATOM 1348 O O . GLU A 1 175 ? 16.701 3.180 -42.232 1.00 98.12 175 GLU A O 1
ATOM 1353 N N . ARG A 1 176 ? 16.732 4.602 -40.499 1.00 97.44 176 ARG A N 1
ATOM 1354 C CA . ARG A 1 176 ? 17.745 5.486 -41.100 1.00 97.44 176 ARG A C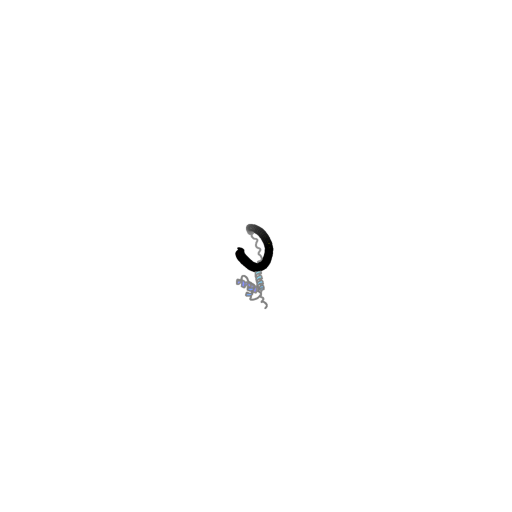A 1
ATOM 1355 C C . ARG A 1 176 ? 19.053 4.758 -41.399 1.00 97.44 176 ARG A C 1
ATOM 1357 O O . ARG A 1 176 ? 19.694 5.066 -42.401 1.00 97.44 176 ARG A O 1
ATOM 1364 N N . LEU A 1 177 ? 19.466 3.827 -40.537 1.00 97.75 177 LEU A N 1
ATOM 1365 C CA . LEU A 1 177 ? 20.660 3.019 -40.767 1.00 97.75 177 LEU A CA 1
ATOM 1366 C C . LEU A 1 177 ? 20.471 2.098 -41.977 1.00 97.75 177 LEU A C 1
ATOM 1368 O O . LEU A 1 177 ? 21.346 2.069 -42.837 1.00 97.75 177 LEU A O 1
ATOM 1372 N N . LYS A 1 178 ? 19.327 1.409 -42.093 1.00 97.75 178 LYS A N 1
ATOM 1373 C CA . LYS A 1 178 ? 19.022 0.571 -43.266 1.00 97.75 178 LYS A CA 1
ATOM 1374 C C . LYS A 1 178 ? 19.016 1.378 -44.560 1.00 97.75 178 LYS A C 1
ATOM 1376 O O . LYS A 1 178 ? 19.597 0.937 -45.551 1.00 97.75 178 LYS A O 1
ATOM 1381 N N . ASP A 1 179 ? 18.402 2.559 -44.551 1.00 97.44 179 ASP A N 1
ATOM 1382 C CA . ASP A 1 179 ? 18.388 3.452 -45.711 1.00 97.44 179 ASP A CA 1
ATOM 1383 C C . ASP A 1 179 ? 19.804 3.909 -46.077 1.00 97.44 179 ASP A C 1
ATOM 1385 O O . ASP A 1 179 ? 20.190 3.879 -47.246 1.00 97.44 179 ASP A O 1
ATOM 1389 N N . ALA A 1 180 ? 20.617 4.282 -45.085 1.00 97.00 180 ALA A N 1
ATOM 1390 C CA . ALA A 1 180 ? 22.010 4.659 -45.301 1.00 97.00 180 ALA A CA 1
ATOM 1391 C C . ALA A 1 180 ? 22.851 3.495 -45.851 1.00 97.00 180 ALA A C 1
ATOM 1393 O O . ALA A 1 180 ? 23.648 3.699 -46.766 1.00 97.00 180 ALA A O 1
ATOM 1394 N N . GLU A 1 181 ? 22.657 2.274 -45.346 1.00 97.19 181 GLU A N 1
ATOM 1395 C CA . GLU A 1 181 ? 23.316 1.072 -45.864 1.00 97.19 181 GLU A CA 1
ATOM 1396 C C . GLU A 1 181 ? 22.906 0.774 -47.306 1.00 97.19 181 GLU A C 1
ATOM 1398 O O . GLU A 1 181 ? 23.765 0.474 -48.136 1.00 97.19 181 GLU A O 1
ATOM 1403 N N . LYS A 1 182 ? 21.611 0.878 -47.626 1.00 97.00 182 LYS A N 1
ATOM 1404 C CA . LYS A 1 182 ? 21.102 0.690 -48.987 1.00 97.00 182 LYS A CA 1
ATOM 1405 C C . LYS A 1 182 ? 21.711 1.715 -49.942 1.00 97.00 182 LYS A C 1
ATOM 1407 O O . LYS A 1 182 ? 22.296 1.326 -50.949 1.00 97.00 182 LYS A O 1
ATOM 1412 N N . ASN A 1 183 ? 21.665 2.995 -49.578 1.00 95.94 183 ASN A N 1
ATOM 1413 C CA . ASN A 1 183 ? 22.262 4.073 -50.365 1.00 95.94 183 ASN A CA 1
ATOM 1414 C C . ASN A 1 183 ? 23.779 3.876 -50.535 1.00 95.94 183 ASN A C 1
ATOM 1416 O O . ASN A 1 183 ? 24.319 4.098 -51.616 1.00 95.94 183 ASN A O 1
ATOM 1420 N N . GLY A 1 184 ? 24.474 3.420 -49.488 1.00 95.88 184 GLY A N 1
ATOM 1421 C CA . GLY A 1 184 ? 25.902 3.104 -49.537 1.00 95.88 184 GLY A CA 1
ATOM 1422 C C . GLY A 1 184 ? 26.228 1.942 -50.480 1.00 95.88 184 GLY A C 1
ATOM 1423 O O . GLY A 1 184 ? 27.208 2.019 -51.221 1.00 95.88 184 GLY A O 1
ATOM 1424 N N . ARG A 1 185 ? 25.399 0.890 -50.502 1.00 96.25 185 ARG A N 1
ATOM 1425 C CA . ARG A 1 185 ? 25.536 -0.233 -51.447 1.00 96.25 185 ARG A CA 1
ATOM 1426 C C . ARG A 1 185 ? 25.306 0.214 -52.885 1.00 96.25 185 ARG A C 1
ATOM 1428 O O . ARG A 1 185 ? 26.142 -0.076 -53.733 1.00 96.25 185 ARG A O 1
ATOM 1435 N N . GLU A 1 186 ? 24.237 0.963 -53.143 1.00 96.69 186 GLU A N 1
ATOM 1436 C CA . GLU A 1 186 ? 23.937 1.496 -54.477 1.00 96.69 186 GLU A CA 1
ATOM 1437 C C . GLU A 1 186 ? 25.068 2.405 -54.984 1.00 96.69 186 GLU A C 1
ATOM 1439 O O . GLU A 1 186 ? 25.516 2.266 -56.122 1.00 96.69 186 GLU A O 1
ATOM 1444 N N . ALA A 1 187 ? 25.603 3.284 -54.130 1.00 96.12 187 ALA A N 1
ATOM 1445 C CA . ALA A 1 187 ? 26.754 4.116 -54.473 1.00 96.12 187 ALA A CA 1
ATOM 1446 C C . ALA A 1 187 ? 28.008 3.273 -54.769 1.00 96.12 187 ALA A C 1
ATOM 1448 O O . ALA A 1 187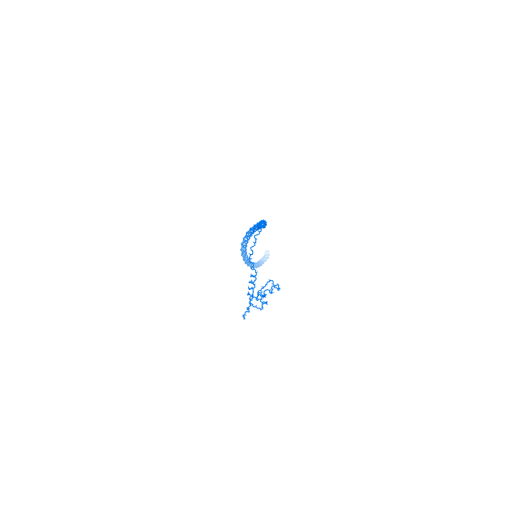 ? 28.696 3.516 -55.760 1.00 96.12 187 ALA A O 1
ATOM 1449 N N . ALA A 1 188 ? 28.303 2.257 -53.951 1.00 95.75 188 ALA A N 1
ATOM 1450 C CA . ALA A 1 188 ? 29.436 1.359 -54.176 1.00 95.75 188 ALA A CA 1
ATOM 1451 C C . ALA A 1 188 ? 29.303 0.568 -55.490 1.00 95.75 188 ALA A C 1
ATOM 1453 O O . ALA A 1 188 ? 30.286 0.418 -56.218 1.00 95.75 188 ALA A O 1
ATOM 1454 N N . GLU A 1 189 ? 28.099 0.101 -55.828 1.00 96.31 189 GLU A N 1
ATOM 1455 C CA . GLU A 1 189 ? 27.807 -0.560 -57.104 1.00 96.31 189 GLU A CA 1
ATOM 1456 C C . GLU A 1 189 ? 27.998 0.388 -58.291 1.00 96.31 189 GLU A C 1
ATOM 1458 O O . GLU A 1 189 ? 28.640 0.011 -59.272 1.00 96.31 189 GLU A O 1
ATOM 1463 N N . GLN A 1 190 ? 27.523 1.633 -58.193 1.00 96.62 190 GLN A N 1
ATOM 1464 C CA . GLN A 1 190 ? 27.738 2.652 -59.224 1.00 96.62 190 GLN A CA 1
ATOM 1465 C C . GLN A 1 190 ? 29.227 2.951 -59.426 1.00 96.62 190 GLN A C 1
ATOM 1467 O O . GLN A 1 190 ? 29.697 2.979 -60.565 1.00 96.62 190 GLN A O 1
ATOM 1472 N N . TYR A 1 191 ? 29.992 3.126 -58.344 1.00 95.50 191 TYR A N 1
ATOM 1473 C CA . TYR A 1 191 ? 31.440 3.319 -58.439 1.00 95.50 191 TYR A CA 1
ATOM 1474 C C . TYR A 1 191 ? 32.133 2.110 -59.066 1.00 95.50 191 TYR A C 1
ATOM 1476 O O . TYR A 1 191 ? 33.008 2.285 -59.913 1.00 95.50 191 TYR A O 1
ATOM 1484 N N . ARG A 1 192 ? 31.720 0.887 -58.714 1.00 96.69 192 ARG A N 1
ATOM 1485 C CA . ARG A 1 192 ? 32.258 -0.340 -59.311 1.00 96.69 192 ARG A CA 1
ATOM 1486 C C . ARG A 1 192 ? 31.993 -0.402 -60.815 1.00 96.69 192 ARG A C 1
ATOM 1488 O O . ARG A 1 192 ? 32.926 -0.620 -61.577 1.00 96.69 192 ARG A O 1
ATOM 1495 N N . GLN A 1 193 ? 30.762 -0.126 -61.248 1.00 97.00 193 GLN A N 1
ATOM 1496 C CA . GLN A 1 193 ? 30.409 -0.070 -62.671 1.00 97.00 193 GLN A CA 1
ATOM 1497 C C . GLN A 1 193 ? 31.213 1.000 -63.420 1.00 97.00 193 GLN A C 1
ATOM 1499 O O . GLN A 1 193 ? 31.690 0.758 -64.527 1.00 97.00 193 GLN A O 1
ATOM 1504 N N . GLN A 1 194 ? 31.399 2.183 -62.825 1.00 96.62 194 GLN A N 1
ATOM 1505 C CA . GLN A 1 194 ? 32.228 3.235 -63.417 1.00 96.62 194 GLN A CA 1
ATOM 1506 C C . GLN A 1 194 ? 33.693 2.805 -63.549 1.00 96.62 194 GLN A C 1
ATOM 1508 O O . GLN A 1 194 ? 34.296 3.061 -64.591 1.00 96.62 194 GLN A O 1
ATOM 1513 N N . MET A 1 195 ? 34.255 2.137 -62.537 1.00 95.38 195 MET A N 1
ATOM 1514 C CA . MET A 1 195 ? 35.611 1.587 -62.602 1.00 95.38 195 MET A CA 1
ATOM 1515 C C . MET A 1 195 ? 35.739 0.529 -63.699 1.00 95.38 195 MET A C 1
ATOM 1517 O O . MET A 1 195 ? 36.678 0.605 -64.482 1.00 95.38 195 MET A O 1
ATOM 1521 N N . ASP A 1 196 ? 34.776 -0.388 -63.826 1.00 96.88 196 ASP A N 1
ATOM 1522 C CA . ASP A 1 196 ? 34.781 -1.411 -64.880 1.00 96.88 196 ASP A CA 1
ATOM 1523 C C . ASP A 1 196 ? 34.715 -0.777 -66.283 1.00 96.88 196 ASP A C 1
ATOM 1525 O O . ASP A 1 196 ? 35.464 -1.160 -67.184 1.00 96.88 196 ASP A O 1
ATOM 1529 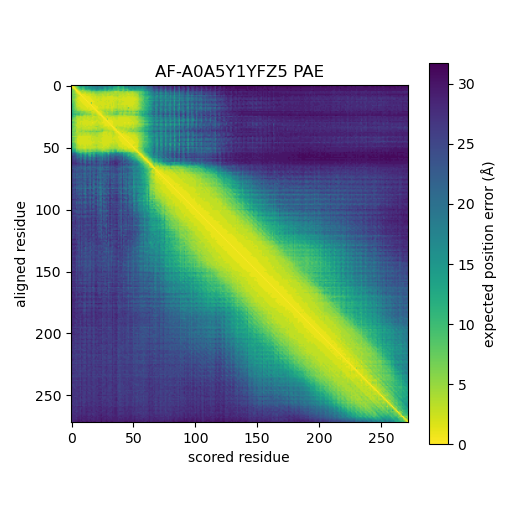N N . ILE A 1 197 ? 33.879 0.254 -66.472 1.00 97.19 197 ILE A N 1
ATOM 1530 C CA . ILE A 1 197 ? 33.798 1.008 -67.735 1.00 97.19 197 ILE A CA 1
ATOM 1531 C C . ILE A 1 197 ? 35.118 1.725 -68.035 1.00 97.19 197 ILE A C 1
ATOM 1533 O O . ILE A 1 197 ? 35.577 1.719 -69.180 1.00 97.19 197 ILE A O 1
ATOM 1537 N N . LEU A 1 198 ? 35.718 2.386 -67.042 1.00 96.25 198 LEU A N 1
ATOM 1538 C CA . LEU A 1 198 ? 36.997 3.074 -67.217 1.00 96.25 198 LEU A CA 1
ATOM 1539 C C . LEU A 1 198 ? 38.122 2.085 -67.517 1.00 96.25 198 LEU A C 1
ATOM 1541 O O . LEU A 1 198 ? 38.928 2.358 -68.402 1.00 96.25 198 LEU A O 1
ATOM 1545 N N . GLN A 1 199 ? 38.132 0.928 -66.857 1.00 97.06 199 GLN A N 1
ATOM 1546 C CA . GLN A 1 199 ? 39.091 -0.138 -67.117 1.00 97.06 199 GLN A CA 1
ATOM 1547 C C . GLN A 1 199 ? 38.945 -0.680 -68.541 1.00 97.06 199 GLN A C 1
ATOM 1549 O O . GLN A 1 199 ? 39.943 -0.834 -69.238 1.00 97.06 199 GLN A O 1
ATOM 1554 N N . HIS A 1 200 ? 37.716 -0.910 -69.013 1.00 96.88 200 HIS A N 1
ATOM 1555 C CA . HIS A 1 200 ? 37.478 -1.327 -70.396 1.00 96.88 200 HIS A CA 1
ATOM 1556 C C . HIS A 1 200 ? 37.977 -0.275 -71.393 1.00 96.88 200 HIS A C 1
ATOM 1558 O O . HIS A 1 200 ? 38.679 -0.606 -72.344 1.00 96.88 200 HIS A O 1
ATOM 1564 N N . LYS A 1 201 ? 37.666 1.008 -71.166 1.00 96.44 201 LYS A N 1
ATOM 1565 C CA . LYS A 1 201 ? 38.146 2.106 -72.022 1.00 96.44 201 LYS A CA 1
ATOM 1566 C C . LYS A 1 201 ? 39.669 2.221 -72.024 1.00 96.44 201 LYS A C 1
ATOM 1568 O O . LYS A 1 201 ? 40.241 2.536 -73.065 1.00 96.44 201 LYS A O 1
ATOM 1573 N N . LEU A 1 202 ? 40.307 1.997 -70.875 1.00 96.62 202 LEU A N 1
ATOM 1574 C CA . LEU A 1 202 ? 41.760 1.985 -70.753 1.00 96.62 202 LEU A CA 1
ATOM 1575 C C . LEU A 1 202 ? 42.352 0.835 -71.572 1.00 96.62 202 LEU A C 1
ATOM 1577 O O . LEU A 1 202 ? 43.190 1.092 -72.429 1.00 96.62 202 LEU A O 1
ATOM 1581 N N . ASN A 1 203 ? 41.846 -0.387 -71.393 1.00 96.69 203 ASN A N 1
ATOM 1582 C CA . ASN A 1 203 ? 42.285 -1.559 -72.152 1.00 96.69 203 ASN A CA 1
ATOM 1583 C C . ASN A 1 203 ? 42.089 -1.362 -73.671 1.00 96.69 203 ASN A C 1
ATOM 1585 O O . ASN A 1 203 ? 42.988 -1.663 -74.453 1.00 96.69 203 ASN A O 1
ATOM 1589 N N . ASP A 1 204 ? 40.951 -0.805 -74.104 1.00 96.25 204 ASP A N 1
ATOM 1590 C CA . ASP A 1 204 ? 40.694 -0.493 -75.519 1.00 96.25 204 ASP A CA 1
ATOM 1591 C C . ASP A 1 204 ? 41.696 0.531 -76.071 1.00 96.25 204 ASP A C 1
ATOM 1593 O O . ASP A 1 204 ? 42.163 0.416 -77.207 1.00 96.25 204 ASP A O 1
ATOM 1597 N N . ALA A 1 205 ? 42.006 1.571 -75.291 1.00 95.31 205 ALA A N 1
ATOM 1598 C CA . ALA A 1 205 ? 42.973 2.592 -75.675 1.00 95.31 205 ALA A CA 1
ATOM 1599 C C . ALA A 1 205 ? 44.394 2.017 -75.749 1.00 95.31 205 ALA A C 1
ATOM 1601 O O . ALA A 1 205 ? 45.110 2.303 -76.709 1.00 95.31 205 ALA A O 1
ATOM 1602 N N . GLU A 1 206 ? 44.777 1.173 -74.789 1.00 95.75 206 GLU A N 1
ATOM 1603 C CA . GLU A 1 206 ? 46.045 0.440 -74.788 1.00 95.75 206 GLU A CA 1
ATOM 1604 C C . GLU A 1 206 ? 46.158 -0.482 -76.005 1.00 95.75 206 GLU A C 1
ATOM 1606 O O . GLU A 1 206 ? 47.188 -0.477 -76.678 1.00 95.75 206 GLU A O 1
ATOM 1611 N N . GLN A 1 207 ? 45.092 -1.207 -76.354 1.00 96.31 207 GLN A N 1
ATOM 1612 C CA . GLN A 1 207 ? 45.073 -2.071 -77.532 1.00 96.31 207 GLN A CA 1
ATOM 1613 C C . GLN A 1 207 ? 45.194 -1.267 -78.831 1.00 96.31 207 GLN A C 1
ATOM 1615 O O . GLN A 1 207 ? 46.006 -1.604 -79.688 1.00 96.31 207 GLN A O 1
ATOM 1620 N N . ARG A 1 208 ? 44.465 -0.150 -78.968 1.00 95.81 208 ARG A N 1
ATOM 1621 C CA . ARG A 1 208 ? 44.608 0.754 -80.126 1.00 95.81 208 ARG A CA 1
ATOM 1622 C C . ARG A 1 208 ? 46.013 1.341 -80.224 1.00 95.81 208 ARG A C 1
ATOM 1624 O O . ARG A 1 208 ? 46.548 1.477 -81.326 1.00 95.81 208 ARG A O 1
ATOM 1631 N N . LEU A 1 209 ? 46.616 1.692 -79.088 1.00 95.56 209 LEU A N 1
ATOM 1632 C CA . LEU A 1 209 ? 47.991 2.172 -79.045 1.00 95.56 209 LEU A CA 1
ATOM 1633 C C . LEU A 1 209 ? 48.953 1.064 -79.490 1.00 95.56 209 LEU A C 1
ATOM 1635 O O . LEU A 1 209 ? 49.778 1.311 -80.363 1.00 95.56 209 LEU A O 1
ATOM 1639 N N . ALA A 1 210 ? 48.805 -0.159 -78.981 1.00 96.06 210 ALA A N 1
ATOM 1640 C CA . ALA A 1 210 ? 49.603 -1.309 -79.395 1.00 96.06 210 ALA A CA 1
ATOM 1641 C C . ALA A 1 210 ? 49.465 -1.603 -80.900 1.00 96.06 210 ALA A C 1
ATOM 1643 O O . ALA A 1 210 ? 50.475 -1.789 -81.580 1.00 96.06 210 ALA A O 1
ATOM 1644 N N . ASP A 1 211 ? 48.245 -1.562 -81.441 1.00 95.69 211 ASP A N 1
ATOM 1645 C CA . ASP A 1 211 ? 47.975 -1.746 -82.869 1.00 95.69 211 ASP A CA 1
ATOM 1646 C C . ASP A 1 211 ? 48.638 -0.654 -83.718 1.00 95.69 211 ASP A C 1
ATOM 1648 O O . ASP A 1 211 ? 49.257 -0.953 -84.739 1.00 95.69 211 ASP A O 1
ATOM 1652 N N . SER A 1 212 ? 48.540 0.614 -83.304 1.00 95.25 212 SER A N 1
ATOM 1653 C CA . SER A 1 212 ? 49.181 1.730 -84.014 1.00 95.25 212 SER A CA 1
ATOM 1654 C C . SER A 1 212 ? 50.706 1.656 -83.955 1.00 95.25 212 SER A C 1
ATOM 1656 O O . SER A 1 212 ? 51.351 1.806 -84.989 1.00 95.25 212 SER A O 1
ATOM 1658 N N . VAL A 1 213 ? 51.290 1.338 -82.794 1.00 95.56 213 VAL A N 1
ATOM 1659 C CA . VAL A 1 213 ? 52.731 1.078 -82.655 1.00 95.56 213 VAL A CA 1
ATOM 1660 C C .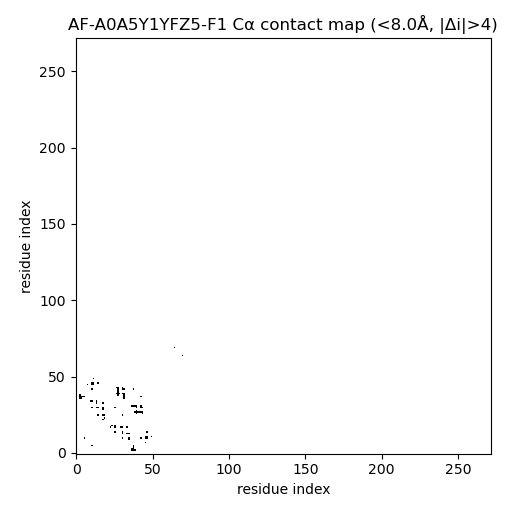 VAL A 1 213 ? 53.146 -0.077 -83.562 1.00 95.56 213 VAL A C 1
ATOM 1662 O O . VAL A 1 213 ? 54.134 0.049 -84.279 1.00 95.56 213 VAL A O 1
ATOM 1665 N N . SER A 1 214 ? 52.383 -1.172 -83.597 1.00 95.38 214 SER A N 1
ATOM 1666 C CA . SER A 1 214 ? 52.669 -2.313 -84.471 1.00 95.38 214 SER A CA 1
ATOM 1667 C C . SER A 1 214 ? 52.665 -1.909 -85.948 1.00 95.38 214 SER A C 1
ATOM 1669 O O . SER A 1 214 ? 53.642 -2.177 -86.649 1.00 95.38 214 SER A O 1
ATOM 1671 N N . ARG A 1 215 ? 51.645 -1.161 -86.398 1.00 95.12 215 ARG A N 1
ATOM 1672 C CA . ARG A 1 215 ? 51.580 -0.594 -87.758 1.00 95.12 215 ARG A CA 1
ATOM 1673 C C . ARG A 1 215 ? 52.786 0.289 -88.062 1.00 95.12 215 ARG A C 1
ATOM 1675 O O . ARG A 1 215 ? 53.510 -0.005 -89.001 1.00 95.12 215 ARG A O 1
ATOM 1682 N N . TYR A 1 216 ? 53.093 1.270 -87.213 1.00 93.19 216 TYR A N 1
ATOM 1683 C CA . TYR A 1 216 ? 54.258 2.136 -87.416 1.00 93.19 216 TYR A CA 1
ATOM 1684 C C . TYR A 1 216 ? 55.577 1.360 -87.436 1.00 93.19 216 TYR A C 1
ATOM 1686 O O . TYR A 1 216 ? 56.475 1.693 -88.204 1.00 93.19 216 TYR A O 1
ATOM 1694 N N . THR A 1 217 ? 55.724 0.309 -86.622 1.00 95.50 217 THR A N 1
ATOM 1695 C CA . THR A 1 217 ? 56.925 -0.537 -86.674 1.00 95.50 217 THR A CA 1
ATOM 1696 C C . THR A 1 217 ? 57.003 -1.376 -87.948 1.00 95.50 217 THR A C 1
ATOM 1698 O O . THR A 1 217 ? 58.112 -1.637 -88.414 1.00 95.50 217 THR A O 1
ATOM 1701 N N . ALA A 1 218 ? 55.869 -1.799 -88.513 1.00 93.88 218 ALA A N 1
ATOM 1702 C CA . ALA A 1 218 ? 55.814 -2.482 -89.801 1.00 93.88 218 ALA A CA 1
ATOM 1703 C C . ALA A 1 218 ? 56.167 -1.519 -90.943 1.00 93.88 218 ALA A C 1
ATOM 1705 O O . ALA A 1 218 ? 57.104 -1.810 -91.682 1.00 93.88 218 ALA A O 1
ATOM 1706 N N . ASP A 1 219 ? 55.536 -0.344 -90.990 1.00 94.31 219 ASP A N 1
ATOM 1707 C CA . ASP A 1 219 ? 55.811 0.704 -91.980 1.00 94.31 219 ASP A CA 1
ATOM 1708 C C . ASP A 1 219 ? 57.288 1.134 -91.936 1.00 94.31 219 ASP A C 1
ATOM 1710 O O . ASP A 1 219 ? 57.951 1.259 -92.962 1.00 94.31 219 ASP A O 1
ATOM 1714 N N . LEU A 1 220 ? 57.861 1.301 -90.735 1.00 93.31 220 LEU A N 1
ATOM 1715 C CA . LEU A 1 220 ? 59.279 1.637 -90.571 1.00 93.31 220 LEU A CA 1
ATOM 1716 C C . LEU A 1 220 ? 60.200 0.513 -91.072 1.00 93.31 220 LEU A C 1
ATOM 1718 O O . LEU A 1 220 ? 61.271 0.787 -91.617 1.00 93.31 220 LEU A O 1
ATOM 1722 N N . ARG A 1 221 ? 59.826 -0.758 -90.868 1.00 94.12 221 ARG A N 1
ATOM 1723 C CA . ARG A 1 221 ? 60.582 -1.902 -91.403 1.00 94.12 221 ARG A CA 1
ATOM 1724 C C . ARG A 1 221 ? 60.512 -1.929 -92.921 1.00 94.12 221 ARG A C 1
ATOM 1726 O O . ARG A 1 221 ? 61.559 -2.118 -93.531 1.00 94.12 221 ARG A O 1
ATOM 1733 N N . GLU A 1 222 ? 59.335 -1.711 -93.495 1.00 94.19 222 GLU A N 1
ATOM 1734 C CA . GLU A 1 222 ? 59.126 -1.649 -94.941 1.00 94.19 222 GLU A CA 1
ATOM 1735 C C . GLU A 1 222 ? 59.947 -0.512 -95.560 1.00 94.19 222 GLU A C 1
ATOM 1737 O O . GLU A 1 222 ? 60.819 -0.773 -96.388 1.00 94.19 222 GLU A O 1
ATOM 1742 N N . ALA A 1 223 ? 59.825 0.711 -95.040 1.00 92.62 223 ALA A N 1
ATOM 1743 C CA . ALA A 1 223 ? 60.629 1.854 -95.471 1.00 92.62 223 ALA A CA 1
ATOM 1744 C C . ALA A 1 223 ? 62.140 1.597 -95.321 1.00 92.62 223 ALA A C 1
ATOM 1746 O O . ALA A 1 223 ? 62.938 1.990 -96.172 1.00 92.62 223 ALA A O 1
ATOM 1747 N N . LYS A 1 224 ? 62.569 0.900 -94.258 1.00 93.19 224 LYS A N 1
ATOM 1748 C CA . LYS A 1 224 ? 63.974 0.496 -94.089 1.00 93.19 224 LYS A CA 1
ATOM 1749 C C . LYS A 1 224 ? 64.398 -0.543 -95.129 1.00 93.19 224 LYS A C 1
ATOM 1751 O O . LYS A 1 224 ? 65.530 -0.478 -95.605 1.00 93.19 224 LYS A O 1
ATOM 1756 N N . THR A 1 225 ? 63.540 -1.505 -95.471 1.00 93.62 225 THR A N 1
ATOM 1757 C CA . THR A 1 225 ? 63.825 -2.484 -96.530 1.00 93.62 225 THR A CA 1
ATOM 1758 C C . THR A 1 225 ? 63.877 -1.834 -97.906 1.00 93.62 225 THR A C 1
ATOM 1760 O O . THR A 1 225 ? 64.820 -2.109 -98.642 1.00 93.62 225 THR A O 1
ATOM 1763 N N . GLU A 1 226 ? 62.960 -0.917 -98.213 1.00 92.94 226 GLU A N 1
ATOM 1764 C CA . GLU A 1 226 ? 62.964 -0.123 -99.444 1.00 92.94 226 GLU A CA 1
ATOM 1765 C C . GLU A 1 226 ? 64.215 0.749 -99.536 1.00 92.94 226 GLU A C 1
ATOM 1767 O O . GLU A 1 226 ? 64.915 0.712 -100.543 1.00 92.94 226 GLU A O 1
ATOM 1772 N N . TYR A 1 227 ? 64.563 1.472 -98.464 1.00 90.50 227 TYR A N 1
ATOM 1773 C CA . TYR A 1 227 ? 65.782 2.278 -98.406 1.00 90.50 227 TYR A CA 1
ATOM 1774 C C . TYR A 1 227 ? 67.037 1.424 -98.614 1.00 90.50 227 TYR A C 1
ATOM 1776 O O . TYR A 1 227 ? 67.907 1.781 -99.404 1.00 90.50 227 TYR A O 1
ATOM 1784 N N . ASN A 1 228 ? 67.136 0.272 -97.944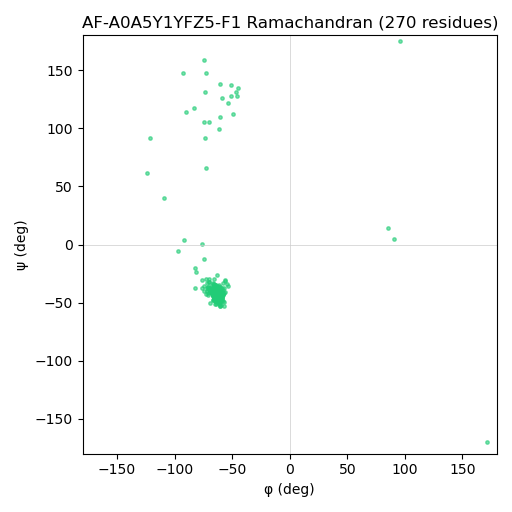 1.00 92.25 228 ASN A N 1
ATOM 1785 C CA . ASN A 1 228 ? 68.258 -0.647 -98.137 1.00 92.25 228 ASN A CA 1
ATOM 1786 C C . ASN A 1 228 ? 68.304 -1.208 -99.566 1.00 92.25 228 ASN A C 1
ATOM 1788 O O . ASN A 1 228 ? 69.396 -1.345 -100.119 1.00 92.25 228 ASN A O 1
ATOM 1792 N N . GLY A 1 229 ? 67.146 -1.507 -100.162 1.00 91.25 229 GLY A N 1
ATOM 1793 C CA . GLY A 1 229 ? 67.014 -1.909 -101.561 1.00 91.25 229 GLY A CA 1
ATOM 1794 C C . GLY A 1 229 ? 67.521 -0.823 -102.505 1.00 91.25 229 GLY A C 1
ATOM 1795 O O . GLY A 1 229 ? 68.443 -1.075 -103.275 1.00 91.25 229 GLY A O 1
ATOM 1796 N N . ALA A 1 230 ? 67.030 0.408 -102.353 1.00 91.19 230 ALA A N 1
ATOM 1797 C CA . ALA A 1 230 ? 67.461 1.567 -103.127 1.00 91.19 230 ALA A CA 1
ATOM 1798 C C . ALA A 1 230 ? 68.965 1.841 -102.971 1.00 91.19 230 ALA A C 1
ATOM 1800 O O . ALA A 1 230 ? 69.650 2.081 -103.958 1.00 91.19 230 ALA A O 1
ATOM 1801 N N . VAL A 1 231 ? 69.520 1.751 -101.755 1.00 90.75 231 VAL A N 1
ATOM 1802 C CA . VAL A 1 231 ? 70.970 1.885 -101.520 1.00 90.75 231 VAL A CA 1
ATOM 1803 C C . VAL A 1 231 ? 71.750 0.763 -102.205 1.00 90.75 231 VAL A C 1
ATOM 1805 O O . VAL A 1 231 ? 72.822 1.017 -102.753 1.00 90.75 231 VAL A O 1
ATOM 1808 N N . SER A 1 232 ? 71.247 -0.473 -102.178 1.00 89.31 232 SER A N 1
ATOM 1809 C CA . SER A 1 232 ? 71.873 -1.604 -102.869 1.00 89.31 232 SER A CA 1
ATOM 1810 C C . SER A 1 232 ? 71.848 -1.426 -104.388 1.00 89.31 232 SER A C 1
ATOM 1812 O O . SER A 1 232 ? 72.859 -1.669 -105.044 1.00 89.31 232 SER A O 1
ATOM 1814 N N . GLU A 1 233 ? 70.730 -0.967 -104.948 1.00 90.06 233 GLU A N 1
ATOM 1815 C CA . GLU A 1 233 ? 70.602 -0.631 -106.368 1.00 90.06 233 GLU A CA 1
ATOM 1816 C C . GLU A 1 233 ? 71.535 0.514 -106.761 1.00 90.06 233 GLU A C 1
ATOM 1818 O O . GLU A 1 233 ? 72.262 0.393 -107.744 1.00 90.06 233 GLU A O 1
ATOM 1823 N N . LEU A 1 234 ? 71.594 1.587 -105.967 1.00 89.06 234 LEU A N 1
ATOM 1824 C CA . LEU A 1 234 ? 72.489 2.719 -106.213 1.00 89.06 234 LEU A CA 1
ATOM 1825 C C . LEU A 1 234 ? 73.961 2.284 -106.169 1.00 89.06 234 LEU A C 1
ATOM 1827 O O . LEU A 1 234 ? 74.755 2.701 -107.007 1.00 89.06 234 LEU A O 1
ATOM 1831 N N . LYS A 1 235 ? 74.327 1.407 -105.222 1.00 90.12 235 LYS A N 1
ATOM 1832 C CA . LYS A 1 235 ? 75.663 0.791 -105.160 1.00 90.12 235 LYS A CA 1
ATOM 1833 C C . LYS A 1 235 ? 75.945 -0.071 -106.387 1.00 90.12 235 LYS A C 1
ATOM 1835 O O . LYS A 1 235 ? 77.036 0.019 -106.936 1.00 90.12 235 LYS A O 1
ATOM 1840 N N . ALA A 1 236 ? 74.989 -0.887 -106.829 1.00 88.31 236 ALA A N 1
ATOM 1841 C CA . ALA A 1 236 ? 75.147 -1.705 -108.028 1.00 88.31 236 ALA A CA 1
ATOM 1842 C C . ALA A 1 236 ? 75.319 -0.838 -109.285 1.00 88.31 236 ALA A C 1
ATOM 1844 O O . ALA A 1 236 ? 76.205 -1.108 -110.091 1.00 88.31 236 ALA A O 1
ATOM 1845 N N . GLN A 1 237 ? 74.536 0.237 -109.418 1.00 89.12 237 GLN A N 1
ATOM 1846 C CA . GLN A 1 237 ? 74.692 1.227 -110.485 1.00 89.12 237 GLN A CA 1
ATOM 1847 C C . GLN A 1 237 ? 76.057 1.918 -110.416 1.00 89.12 237 GLN A C 1
ATOM 1849 O O . GLN A 1 237 ? 76.703 2.059 -111.448 1.00 89.12 237 GLN A O 1
ATOM 1854 N N . TYR A 1 238 ? 76.524 2.303 -109.224 1.00 85.44 238 TYR A N 1
ATOM 1855 C CA . TYR A 1 238 ? 77.852 2.891 -109.037 1.00 85.44 238 TYR A CA 1
ATOM 1856 C C . TYR A 1 238 ? 78.971 1.927 -109.456 1.00 85.44 238 TYR A C 1
ATOM 1858 O O . TYR A 1 238 ? 79.868 2.317 -110.190 1.00 85.44 238 TYR A O 1
ATOM 1866 N N . ILE A 1 239 ? 78.896 0.652 -109.063 1.00 88.06 239 ILE A N 1
ATOM 1867 C CA . ILE A 1 239 ? 79.874 -0.365 -109.478 1.00 88.06 239 ILE A CA 1
ATOM 1868 C C . ILE A 1 239 ? 79.826 -0.574 -110.998 1.00 88.06 239 ILE A C 1
ATOM 1870 O O . ILE A 1 239 ? 80.867 -0.700 -111.633 1.00 88.06 239 ILE A O 1
ATOM 1874 N N . GLN A 1 240 ? 78.638 -0.588 -111.611 1.00 85.81 240 GLN A N 1
ATOM 1875 C CA . GLN A 1 240 ? 78.505 -0.704 -113.067 1.00 85.81 240 GLN A CA 1
ATOM 1876 C C . GLN A 1 240 ? 79.084 0.506 -113.805 1.00 85.81 240 GLN A C 1
ATOM 1878 O O . GLN A 1 240 ? 79.752 0.334 -114.827 1.00 85.81 240 GLN A O 1
ATOM 1883 N N . THR A 1 241 ? 78.838 1.726 -113.321 1.00 85.75 241 THR A N 1
ATOM 1884 C CA . THR A 1 241 ? 79.413 2.931 -113.928 1.00 85.75 241 THR A CA 1
ATOM 1885 C C . THR A 1 241 ? 80.923 2.966 -113.728 1.00 85.75 241 THR A C 1
ATOM 1887 O O . THR A 1 241 ? 81.634 3.250 -114.688 1.00 85.75 241 THR A O 1
ATOM 1890 N N . GLU A 1 242 ? 81.426 2.597 -112.552 1.00 86.06 242 GLU A N 1
ATOM 1891 C CA . GLU A 1 242 ? 82.856 2.457 -112.270 1.00 86.06 242 GLU A CA 1
ATOM 1892 C C . GLU A 1 242 ? 83.518 1.416 -113.185 1.00 86.06 242 GLU A C 1
ATOM 1894 O O . GLU A 1 242 ? 84.502 1.738 -113.846 1.00 86.06 242 GLU A O 1
ATOM 1899 N N . ASP A 1 243 ? 82.938 0.223 -113.342 1.00 84.44 243 ASP A N 1
ATOM 1900 C CA . ASP A 1 243 ? 83.434 -0.817 -114.257 1.00 84.44 243 ASP A CA 1
ATOM 1901 C C . ASP A 1 243 ? 83.390 -0.355 -115.726 1.00 84.44 243 ASP A C 1
ATOM 1903 O O . ASP A 1 243 ? 84.300 -0.622 -116.513 1.00 84.44 243 ASP A O 1
ATOM 1907 N N . SER A 1 244 ? 82.366 0.416 -116.111 1.00 83.31 244 SER A N 1
ATOM 1908 C CA . SER A 1 244 ? 82.295 1.026 -117.444 1.00 83.31 244 SER A CA 1
ATOM 1909 C C . SER A 1 244 ? 83.373 2.095 -117.665 1.00 83.31 244 SER A C 1
ATOM 1911 O O . SER A 1 244 ? 83.923 2.199 -118.763 1.00 83.31 244 SER A O 1
ATOM 1913 N N . LEU A 1 245 ? 83.701 2.878 -116.632 1.00 81.75 245 LEU A N 1
ATOM 1914 C CA . LEU A 1 245 ? 84.763 3.879 -116.674 1.00 81.75 245 LEU A CA 1
ATOM 1915 C C . LEU A 1 245 ? 86.138 3.211 -116.702 1.00 81.75 245 LEU A C 1
ATOM 1917 O O . LEU A 1 245 ? 86.968 3.625 -117.505 1.00 81.75 245 LEU A O 1
ATOM 1921 N N . LEU A 1 246 ? 86.357 2.155 -115.914 1.00 83.25 246 LEU A N 1
ATOM 1922 C CA . LEU A 1 246 ? 87.574 1.341 -115.948 1.00 83.25 246 LEU A CA 1
ATOM 1923 C C . LEU A 1 246 ? 87.787 0.731 -117.330 1.00 83.25 246 LEU A C 1
ATOM 1925 O O . LEU A 1 246 ? 88.847 0.921 -117.911 1.00 83.25 246 LEU A O 1
ATOM 1929 N N . LYS A 1 247 ? 86.754 0.124 -117.928 1.00 82.25 247 LYS A N 1
ATOM 1930 C CA . LYS A 1 247 ? 86.820 -0.361 -119.317 1.00 82.25 247 LYS A CA 1
ATOM 1931 C C . LYS A 1 247 ? 87.187 0.749 -120.299 1.00 82.25 247 LYS A C 1
ATOM 1933 O O . LYS A 1 247 ? 87.992 0.525 -121.196 1.00 82.25 247 LYS A O 1
ATOM 1938 N N . ARG A 1 248 ? 86.634 1.957 -120.137 1.00 79.69 248 ARG A N 1
ATOM 1939 C CA . ARG A 1 248 ? 86.996 3.113 -120.976 1.00 79.69 248 ARG A CA 1
ATOM 1940 C C . ARG A 1 248 ? 88.447 3.547 -120.767 1.00 79.69 248 ARG A C 1
ATOM 1942 O O . ARG A 1 248 ? 89.110 3.867 -121.751 1.00 79.69 248 ARG A O 1
ATOM 1949 N N . ILE A 1 249 ? 88.942 3.540 -119.531 1.00 79.12 249 ILE A N 1
ATOM 1950 C CA . ILE A 1 249 ? 90.346 3.825 -119.213 1.00 79.12 249 ILE A CA 1
ATOM 1951 C C . ILE A 1 249 ? 91.246 2.757 -119.833 1.00 79.12 249 ILE A C 1
ATOM 1953 O O . ILE A 1 249 ? 92.144 3.126 -120.575 1.00 79.12 249 ILE A O 1
ATOM 1957 N N . ASP A 1 250 ? 90.957 1.468 -119.659 1.00 78.81 250 ASP A N 1
ATOM 1958 C CA . ASP A 1 250 ? 91.721 0.372 -120.269 1.00 78.81 250 ASP A CA 1
ATOM 1959 C C . ASP A 1 250 ? 91.737 0.477 -121.798 1.00 78.81 250 ASP A C 1
ATOM 1961 O O . ASP A 1 250 ? 92.782 0.307 -122.424 1.00 78.81 250 ASP A O 1
ATOM 1965 N N . THR A 1 251 ? 90.606 0.813 -122.432 1.00 78.06 251 THR A N 1
ATOM 1966 C CA . THR A 1 251 ? 90.585 1.060 -123.883 1.00 78.06 251 THR A CA 1
ATOM 1967 C C . THR A 1 251 ? 91.424 2.273 -124.277 1.00 78.06 251 THR A C 1
ATOM 1969 O O . THR A 1 251 ? 92.097 2.227 -125.302 1.00 78.06 251 THR A O 1
ATOM 1972 N N . ALA A 1 252 ? 91.436 3.338 -123.469 1.00 74.06 252 ALA A N 1
ATOM 1973 C CA . ALA A 1 252 ? 92.252 4.521 -123.718 1.00 74.06 252 ALA A CA 1
ATOM 1974 C C . ALA A 1 252 ? 93.748 4.254 -123.471 1.00 74.06 252 ALA A C 1
ATOM 1976 O O . ALA A 1 252 ? 94.583 4.737 -124.231 1.00 74.06 252 ALA A O 1
ATOM 1977 N N . GLU A 1 253 ? 94.103 3.459 -122.462 1.00 76.19 253 GLU A N 1
ATOM 1978 C CA . GLU A 1 253 ? 95.474 3.031 -122.188 1.00 76.19 253 GLU A CA 1
ATOM 1979 C C . GLU A 1 253 ? 95.991 2.070 -123.257 1.00 76.19 253 GLU A C 1
ATOM 1981 O O . GLU A 1 253 ? 97.136 2.202 -123.690 1.00 76.19 253 GLU A O 1
ATOM 1986 N N . ASN A 1 254 ? 95.159 1.139 -123.729 1.00 71.88 254 ASN A N 1
ATOM 1987 C CA . ASN A 1 254 ? 95.500 0.265 -124.848 1.00 71.88 254 ASN A CA 1
ATOM 1988 C C . ASN A 1 254 ? 95.659 1.072 -126.140 1.00 71.88 254 ASN A C 1
ATOM 1990 O O . ASN A 1 254 ? 96.680 0.921 -126.803 1.00 71.88 254 ASN A O 1
ATOM 1994 N N . ALA A 1 255 ? 94.755 2.013 -126.431 1.00 71.75 255 ALA A N 1
ATOM 1995 C CA . ALA A 1 255 ? 94.915 2.944 -127.547 1.00 71.75 255 ALA A CA 1
ATOM 1996 C C . ALA A 1 255 ? 96.185 3.808 -127.406 1.00 71.75 255 ALA A C 1
ATOM 1998 O O . ALA A 1 255 ? 96.873 4.066 -128.389 1.00 71.75 255 ALA A O 1
ATOM 1999 N N . ALA A 1 256 ? 96.558 4.216 -126.188 1.00 68.69 256 ALA A N 1
ATOM 2000 C CA . ALA A 1 256 ? 97.802 4.942 -125.932 1.00 68.69 256 ALA A CA 1
ATOM 2001 C C . ALA A 1 256 ? 99.054 4.050 -126.061 1.00 68.69 256 ALA A C 1
ATOM 2003 O O . ALA A 1 256 ? 100.102 4.525 -126.498 1.00 68.69 256 ALA A O 1
ATOM 2004 N N . ARG A 1 257 ? 98.979 2.758 -125.709 1.00 69.06 257 ARG A N 1
ATOM 2005 C CA . ARG A 1 257 ? 100.049 1.771 -125.956 1.00 69.06 257 ARG A CA 1
ATOM 2006 C C . ARG A 1 257 ? 100.199 1.469 -127.445 1.00 69.06 257 ARG A C 1
ATOM 2008 O O . ARG A 1 257 ? 101.327 1.391 -127.926 1.00 69.06 257 ARG A O 1
ATOM 2015 N N . GLU A 1 258 ? 99.098 1.347 -128.178 1.00 67.94 258 GLU A N 1
ATOM 2016 C CA . GLU A 1 258 ? 99.087 1.235 -129.641 1.00 67.94 258 GLU A CA 1
ATOM 2017 C C . GLU A 1 258 ? 99.681 2.495 -130.285 1.00 67.94 258 GLU A C 1
ATOM 2019 O O . GLU A 1 258 ? 100.570 2.398 -131.127 1.00 67.94 258 GLU A O 1
ATOM 2024 N N . ALA A 1 259 ? 99.317 3.684 -129.796 1.00 62.72 259 ALA A N 1
ATOM 2025 C CA . ALA A 1 259 ? 99.926 4.937 -130.229 1.00 62.72 259 ALA A CA 1
ATOM 2026 C C . ALA A 1 259 ? 101.439 4.961 -129.953 1.00 62.72 259 ALA A C 1
ATOM 2028 O O . ALA A 1 259 ? 102.206 5.233 -130.868 1.00 62.72 259 ALA A O 1
ATOM 2029 N N . ARG A 1 260 ? 101.906 4.574 -128.757 1.00 61.88 260 ARG A N 1
ATOM 2030 C CA . ARG A 1 260 ? 103.346 4.516 -128.424 1.00 61.88 260 ARG A CA 1
ATOM 2031 C C . ARG A 1 260 ? 104.123 3.457 -129.206 1.00 61.88 260 ARG A C 1
ATOM 2033 O O . ARG A 1 260 ? 105.293 3.664 -129.501 1.00 61.88 260 ARG A O 1
ATOM 2040 N N . THR A 1 261 ? 103.512 2.324 -129.541 1.00 61.38 261 THR A N 1
ATOM 2041 C CA . THR A 1 261 ? 104.147 1.284 -130.375 1.00 61.38 261 THR A CA 1
ATOM 2042 C C . THR A 1 261 ? 104.178 1.686 -131.852 1.00 61.38 261 THR A C 1
ATOM 2044 O O . THR A 1 261 ? 105.151 1.378 -132.543 1.00 61.38 261 THR A O 1
ATOM 2047 N N . SER A 1 262 ? 103.193 2.466 -132.312 1.00 57.62 262 SER A N 1
ATOM 2048 C CA . SER A 1 262 ? 103.240 3.140 -133.614 1.00 57.62 262 SER A CA 1
ATOM 2049 C C . SER A 1 262 ? 104.291 4.263 -133.646 1.00 57.62 262 SER A C 1
ATOM 2051 O O . SER A 1 262 ? 105.036 4.373 -134.615 1.00 57.62 262 SER A O 1
ATOM 2053 N N . GLU A 1 263 ? 104.455 5.011 -132.549 1.00 58.78 263 GLU A N 1
ATOM 2054 C CA . GLU A 1 263 ? 105.492 6.039 -132.378 1.00 58.78 263 GLU A CA 1
ATOM 2055 C C . GLU A 1 263 ? 106.900 5.420 -132.312 1.00 58.78 263 GLU A C 1
ATOM 2057 O O . GLU A 1 263 ? 107.835 5.934 -132.920 1.00 58.78 263 GLU A O 1
ATOM 2062 N N . ALA A 1 264 ? 107.050 4.267 -131.650 1.00 58.72 264 ALA A N 1
ATOM 2063 C CA . ALA A 1 264 ? 108.300 3.509 -131.602 1.00 58.72 264 ALA A CA 1
ATOM 2064 C C . ALA A 1 264 ? 108.655 2.854 -132.952 1.00 58.72 264 ALA A C 1
ATOM 2066 O O . ALA A 1 264 ? 109.837 2.762 -133.280 1.00 58.72 264 ALA A O 1
ATOM 2067 N N . SER A 1 265 ? 107.664 2.449 -133.761 1.00 58.19 265 SER A N 1
ATOM 2068 C CA . SER A 1 265 ? 107.906 2.014 -135.150 1.00 58.19 265 SER A CA 1
ATOM 2069 C C . SER A 1 265 ? 108.324 3.184 -136.044 1.00 58.19 265 SER A C 1
ATOM 2071 O O . SER A 1 265 ? 109.262 3.048 -136.824 1.00 58.19 265 SER A O 1
ATOM 2073 N N . LEU A 1 266 ? 107.713 4.361 -135.870 1.00 55.69 266 LEU A N 1
ATOM 2074 C CA . LEU A 1 266 ? 108.074 5.576 -136.611 1.00 55.69 266 LEU A CA 1
ATOM 2075 C C . LEU A 1 266 ? 109.450 6.140 -136.204 1.00 55.69 266 LEU A C 1
ATOM 2077 O O . LEU A 1 266 ? 110.162 6.682 -137.046 1.00 55.69 266 LEU A O 1
ATOM 2081 N N . GLN A 1 267 ? 109.889 5.953 -134.954 1.00 55.94 267 GLN A N 1
ATOM 2082 C CA . GLN A 1 267 ? 111.259 6.282 -134.523 1.00 55.94 267 GLN A CA 1
ATOM 2083 C C . GLN A 1 267 ? 112.328 5.286 -135.018 1.00 55.94 267 GLN A C 1
ATOM 2085 O O . GLN A 1 267 ? 113.517 5.600 -134.957 1.00 55.94 267 GLN A O 1
ATOM 2090 N N . GLY A 1 268 ? 111.934 4.124 -135.550 1.00 54.25 268 GLY A N 1
ATOM 2091 C CA . GLY A 1 268 ? 112.830 3.195 -136.246 1.00 54.25 268 GLY A CA 1
ATOM 2092 C C . GLY A 1 268 ? 113.111 3.570 -137.708 1.00 54.25 268 GLY A C 1
ATOM 2093 O O . GLY A 1 268 ? 114.161 3.206 -138.231 1.00 54.25 268 GLY A O 1
ATOM 2094 N N . GLU A 1 269 ? 112.223 4.334 -138.356 1.00 52.72 269 GLU A N 1
ATOM 2095 C CA . GLU A 1 269 ? 112.314 4.679 -139.787 1.00 52.72 269 GLU A CA 1
ATOM 2096 C C . GLU A 1 269 ? 112.952 6.053 -140.082 1.00 52.72 269 GLU A C 1
ATOM 2098 O O . GLU A 1 269 ? 113.247 6.347 -141.237 1.00 52.72 269 GLU A O 1
ATOM 2103 N N . ILE A 1 270 ? 113.264 6.873 -139.068 1.00 50.44 270 ILE A N 1
ATOM 2104 C CA . ILE A 1 270 ? 113.941 8.186 -139.234 1.00 50.44 270 ILE A CA 1
ATOM 2105 C C . ILE A 1 270 ? 115.388 8.138 -138.700 1.00 50.44 270 ILE A C 1
ATOM 2107 O O . ILE A 1 270 ? 115.896 9.060 -138.062 1.00 50.44 270 ILE A O 1
ATOM 2111 N N . ARG A 1 271 ? 116.083 7.022 -138.950 1.00 49.66 271 ARG A N 1
ATOM 2112 C CA . ARG A 1 271 ? 117.546 6.923 -138.819 1.00 49.66 271 ARG A CA 1
ATOM 2113 C C . ARG A 1 271 ? 118.165 6.447 -140.136 1.00 49.66 271 ARG A C 1
ATOM 2115 O O . ARG A 1 271 ? 118.798 5.398 -140.197 1.00 49.66 271 ARG A O 1
ATOM 2122 N N . VAL A 1 272 ? 117.953 7.257 -141.170 1.00 43.44 272 VAL A N 1
ATOM 2123 C CA . VAL A 1 272 ? 118.745 7.389 -142.405 1.00 43.44 272 VAL A CA 1
ATOM 2124 C C . VAL A 1 272 ? 118.921 8.884 -142.632 1.00 43.44 272 VAL A C 1
ATOM 2126 O O . VAL A 1 272 ? 120.056 9.290 -142.955 1.00 43.44 272 VAL A O 1
#

pLDDT: mean 87.87, std 13.83, range [43.44, 98.69]

Organism: Salmonella diarizonae (NCBI:txid59204)